Protein AF-A0A514ZAM8-F1 (afdb_monomer_lite)

Radius of gyration: 20.35 Å; chains: 1; bounding box: 58×46×63 Å

InterPro domains:
  IPR008407 Branched-chain amino acid transport, AzlD [PF05437] (238-335)
  IPR011606 Branched-chain amino acid transport, permease [PTHR34979] (3-229)
  IPR061300 AzlC-like, N-terminal domain [PF03591] (16-157)

Structure (mmCIF, N/CA/C/O backbone):
data_AF-A0A514ZAM8-F1
#
_entry.id   AF-A0A514ZAM8-F1
#
loop_
_atom_site.group_PDB
_atom_site.id
_atom_site.type_symbol
_atom_site.label_atom_id
_atom_site.label_alt_id
_atom_site.label_comp_id
_atom_site.label_asym_id
_atom_site.label_entity_id
_atom_site.label_seq_id
_atom_site.pdbx_PDB_ins_code
_atom_site.Cartn_x
_atom_site.Cartn_y
_atom_site.Cartn_z
_atom_site.occupancy
_atom_site.B_iso_or_equiv
_atom_site.auth_seq_id
_atom_site.auth_comp_id
_atom_site.auth_asym_id
_atom_site.auth_atom_id
_atom_site.pdbx_PDB_model_num
ATOM 1 N N . MET A 1 1 ? -24.347 8.524 4.304 1.00 72.50 1 MET A N 1
ATOM 2 C CA . MET A 1 1 ? -24.255 7.454 5.324 1.00 72.50 1 MET A CA 1
ATOM 3 C C . MET A 1 1 ? -25.288 7.721 6.402 1.00 72.50 1 MET A C 1
ATOM 5 O O . MET A 1 1 ? -25.482 8.877 6.747 1.00 72.50 1 MET A O 1
ATOM 9 N N . ASN A 1 2 ? -25.947 6.677 6.910 1.00 81.56 2 ASN A N 1
ATOM 10 C CA . ASN A 1 2 ? -26.922 6.793 8.007 1.00 81.56 2 ASN A CA 1
ATOM 11 C C . ASN A 1 2 ? -26.230 6.596 9.369 1.00 81.56 2 ASN A C 1
ATOM 13 O O . ASN A 1 2 ? -25.066 6.197 9.412 1.00 81.56 2 ASN A O 1
ATOM 17 N N . SER A 1 3 ? -26.938 6.817 10.479 1.00 82.25 3 SER A N 1
ATOM 18 C CA . SER A 1 3 ? -26.417 6.637 11.848 1.00 82.25 3 SER A CA 1
ATOM 19 C C . SER A 1 3 ? -26.387 5.177 12.333 1.00 82.25 3 SER A C 1
ATOM 21 O O . SER A 1 3 ? -25.854 4.887 13.402 1.00 82.25 3 SER A O 1
ATOM 23 N N . GLU A 1 4 ? -26.922 4.230 11.558 1.00 87.69 4 GLU A N 1
ATOM 24 C CA . GLU A 1 4 ? -26.959 2.817 11.945 1.00 87.69 4 GLU A CA 1
ATOM 25 C C . GLU A 1 4 ? -25.565 2.177 11.999 1.00 87.69 4 GLU A C 1
ATOM 27 O O . GLU A 1 4 ? -24.758 2.310 11.076 1.00 87.69 4 GLU A O 1
ATOM 32 N N . LEU A 1 5 ? -25.317 1.419 13.068 1.00 90.50 5 LEU A N 1
ATOM 33 C CA . LEU A 1 5 ? -24.050 0.753 13.378 1.00 90.50 5 LEU A CA 1
ATOM 34 C C . LEU A 1 5 ? -24.199 -0.782 13.386 1.00 90.50 5 LEU A C 1
ATOM 36 O O . LEU A 1 5 ? -23.614 -1.481 14.217 1.00 90.50 5 LEU A O 1
ATOM 40 N N . THR A 1 6 ? -25.005 -1.316 12.467 1.00 93.31 6 THR A N 1
ATOM 41 C CA . THR A 1 6 ? -25.231 -2.760 12.298 1.00 93.31 6 THR A CA 1
ATOM 42 C C . THR A 1 6 ? -24.233 -3.373 11.310 1.00 93.31 6 THR A C 1
ATOM 44 O O . THR A 1 6 ? -23.670 -2.680 10.462 1.00 93.31 6 THR A O 1
ATOM 47 N N . PHE A 1 7 ? -24.039 -4.695 11.377 1.00 93.44 7 PHE A N 1
ATOM 48 C CA . PHE A 1 7 ? -23.176 -5.430 10.440 1.00 93.44 7 PHE A CA 1
ATOM 49 C C . PHE A 1 7 ? -23.631 -5.253 8.979 1.00 93.44 7 PHE A C 1
ATOM 51 O O . PHE A 1 7 ? -22.830 -4.940 8.102 1.00 93.44 7 PHE A O 1
ATOM 58 N N . LYS A 1 8 ? -24.943 -5.367 8.724 1.00 93.25 8 LYS A N 1
ATOM 59 C CA . LYS A 1 8 ? -25.535 -5.184 7.388 1.00 93.25 8 LYS A CA 1
ATOM 60 C C . LYS A 1 8 ? -25.295 -3.775 6.845 1.00 93.25 8 LYS A C 1
ATOM 62 O O . LYS A 1 8 ? -24.975 -3.621 5.667 1.00 93.25 8 LYS A O 1
ATOM 67 N N . GLN A 1 9 ? -25.413 -2.757 7.699 1.00 92.12 9 GLN A N 1
ATOM 68 C CA . GLN A 1 9 ? -25.107 -1.390 7.295 1.00 92.12 9 GLN A CA 1
ATOM 69 C C . GLN A 1 9 ? -23.611 -1.207 7.009 1.00 92.12 9 GLN A C 1
ATOM 71 O O . GLN A 1 9 ? -23.270 -0.497 6.070 1.00 92.12 9 GLN A O 1
ATOM 76 N N . GLY A 1 10 ? -22.728 -1.883 7.752 1.00 90.81 10 GLY A N 1
ATOM 77 C CA . GLY A 1 10 ? -21.285 -1.889 7.490 1.00 90.81 10 GLY A CA 1
ATOM 78 C C . GLY A 1 10 ? -20.944 -2.424 6.104 1.00 90.81 10 GLY A C 1
ATOM 79 O O . GLY A 1 10 ? -20.204 -1.777 5.367 1.00 90.81 10 GLY A O 1
ATOM 80 N N . LEU A 1 11 ? -21.565 -3.534 5.691 1.00 92.62 11 LEU A N 1
ATOM 81 C CA . LEU A 1 11 ? -21.421 -4.049 4.325 1.00 92.62 11 LEU A CA 1
ATOM 82 C C . LEU A 1 11 ? -21.872 -3.018 3.281 1.00 92.62 11 LEU A C 1
ATOM 84 O O . LEU A 1 11 ? -21.146 -2.748 2.329 1.00 92.62 11 LEU A O 1
ATOM 88 N N . ARG A 1 12 ? -23.047 -2.406 3.479 1.00 90.62 12 ARG A N 1
ATOM 89 C CA . ARG A 1 12 ? -23.617 -1.436 2.532 1.00 90.62 12 ARG A CA 1
ATOM 90 C C . ARG A 1 12 ? -22.776 -0.166 2.413 1.00 90.62 12 ARG A C 1
ATOM 92 O O . ARG A 1 12 ? -22.559 0.306 1.302 1.00 90.62 12 ARG A O 1
ATOM 99 N N . ASP A 1 13 ? -22.299 0.365 3.536 1.00 89.12 13 ASP A N 1
ATOM 100 C CA . ASP A 1 13 ? -21.458 1.568 3.575 1.00 89.12 13 ASP A CA 1
ATOM 101 C C . ASP A 1 13 ? -20.077 1.328 2.939 1.00 89.12 13 ASP A C 1
ATOM 103 O O . ASP A 1 13 ? -19.444 2.276 2.486 1.00 89.12 13 ASP A O 1
ATOM 107 N N . THR A 1 14 ? -19.628 0.071 2.865 1.00 90.88 14 THR A N 1
ATOM 108 C CA . THR A 1 14 ? -18.321 -0.307 2.300 1.00 90.88 14 THR A CA 1
ATOM 109 C C . THR A 1 14 ? -18.373 -0.555 0.789 1.00 90.88 14 THR A C 1
ATOM 111 O O . THR A 1 14 ? -17.337 -0.511 0.128 1.00 90.88 14 THR A O 1
ATOM 114 N N . LEU A 1 15 ? -19.561 -0.758 0.202 1.00 88.88 15 LEU A N 1
ATOM 115 C CA . LEU A 1 15 ? -19.721 -1.031 -1.236 1.00 88.88 15 LEU A CA 1
ATOM 116 C C . LEU A 1 15 ? -19.041 -0.004 -2.162 1.00 88.88 15 LEU A C 1
ATOM 118 O O . LEU A 1 15 ? -18.405 -0.430 -3.123 1.00 88.88 15 LEU A O 1
ATOM 122 N N . PRO A 1 16 ? -19.107 1.320 -1.919 1.00 83.56 16 PRO A N 1
ATOM 123 C CA . PRO A 1 16 ? -18.394 2.278 -2.765 1.00 83.56 16 PRO A CA 1
ATOM 124 C C . PRO A 1 16 ? -16.874 2.070 -2.728 1.00 83.56 16 PRO A C 1
ATOM 126 O O . PRO A 1 16 ? -16.207 2.144 -3.757 1.00 83.56 16 PRO A O 1
ATOM 129 N N . THR A 1 17 ? -16.332 1.753 -1.551 1.00 82.06 17 THR A N 1
ATOM 130 C CA . THR A 1 17 ? -14.901 1.512 -1.336 1.00 82.06 17 THR A CA 1
ATOM 131 C C . THR A 1 17 ? -14.433 0.206 -1.984 1.00 82.06 17 THR A C 1
ATOM 133 O O . THR A 1 17 ? -13.316 0.137 -2.492 1.00 82.06 17 THR A O 1
ATOM 136 N N . VAL A 1 18 ? -15.296 -0.818 -2.035 1.00 87.69 18 VAL A N 1
ATOM 137 C CA . VAL A 1 18 ? -15.034 -2.117 -2.687 1.00 87.69 18 VAL A CA 1
ATOM 138 C C . VAL A 1 18 ? -14.585 -1.957 -4.138 1.00 87.69 18 VAL A C 1
ATOM 140 O O . VAL A 1 18 ? -13.657 -2.645 -4.554 1.00 87.69 18 VAL A O 1
ATOM 143 N N . PHE A 1 19 ? -15.159 -1.020 -4.897 1.00 81.25 19 PHE A N 1
ATOM 144 C CA . PHE A 1 19 ? -14.725 -0.766 -6.276 1.00 81.25 19 PHE A CA 1
ATOM 145 C C . PHE A 1 19 ? -13.262 -0.313 -6.363 1.00 81.25 19 PHE A C 1
ATOM 147 O O . PHE A 1 19 ? -12.553 -0.704 -7.292 1.00 81.25 19 PHE A O 1
ATOM 154 N N . GLY A 1 20 ? -12.790 0.448 -5.370 1.00 78.69 20 GLY A N 1
ATOM 155 C CA . GLY A 1 20 ? -11.379 0.804 -5.232 1.00 78.69 20 GLY A CA 1
ATOM 156 C C . GLY A 1 20 ? -10.499 -0.427 -5.009 1.00 78.69 20 GLY A C 1
ATOM 157 O O . GLY A 1 20 ? -9.532 -0.625 -5.745 1.00 78.69 20 GLY A O 1
ATOM 158 N N . TYR A 1 21 ? -10.873 -1.299 -4.063 1.00 86.56 21 TYR A N 1
ATOM 159 C CA . TYR A 1 21 ? -10.143 -2.547 -3.796 1.00 86.56 21 TYR A CA 1
ATOM 160 C C . TYR A 1 21 ? -10.104 -3.483 -5.004 1.00 86.56 21 TYR A C 1
ATOM 162 O O . TYR A 1 21 ? -9.061 -4.074 -5.264 1.00 86.56 21 TYR A O 1
ATOM 170 N N . ILE A 1 22 ? -11.204 -3.610 -5.755 1.00 87.31 22 ILE A N 1
ATOM 171 C CA . ILE A 1 22 ? -11.245 -4.438 -6.968 1.00 87.31 22 ILE A CA 1
ATOM 172 C C . ILE A 1 22 ? -10.242 -3.913 -7.990 1.00 87.31 22 ILE A C 1
ATOM 174 O O . ILE A 1 22 ? -9.405 -4.673 -8.466 1.00 87.31 22 ILE A O 1
ATOM 178 N N . GLY A 1 23 ? -10.293 -2.616 -8.304 1.00 80.62 23 GLY A N 1
ATOM 179 C CA . GLY A 1 23 ? -9.406 -2.022 -9.301 1.00 80.62 23 GLY A CA 1
ATOM 180 C C . GLY A 1 23 ? -7.931 -2.198 -8.949 1.00 80.62 23 GLY A C 1
ATOM 181 O O . GLY A 1 23 ? -7.146 -2.716 -9.743 1.00 80.62 23 GLY A O 1
ATOM 182 N N . ILE A 1 24 ? -7.560 -1.801 -7.733 1.00 80.38 24 ILE A N 1
ATOM 183 C CA . ILE A 1 24 ? -6.167 -1.844 -7.283 1.00 80.38 24 ILE A CA 1
ATOM 184 C C . ILE A 1 24 ? -5.705 -3.298 -7.093 1.00 80.38 24 ILE A C 1
ATOM 186 O O . ILE A 1 24 ? -4.583 -3.634 -7.465 1.00 80.38 24 ILE A O 1
ATOM 190 N N . GLY A 1 25 ? -6.567 -4.174 -6.570 1.00 89.00 25 GLY A N 1
ATOM 191 C CA . GLY A 1 25 ? -6.269 -5.592 -6.388 1.00 89.00 25 GLY A CA 1
ATOM 192 C C . GLY A 1 25 ? -6.032 -6.311 -7.717 1.00 89.00 25 GLY A C 1
ATOM 193 O O . GLY A 1 25 ? -5.036 -7.017 -7.860 1.00 89.00 25 GLY A O 1
ATOM 194 N N . LEU A 1 26 ? -6.878 -6.073 -8.725 1.00 86.44 26 LEU A N 1
ATOM 195 C CA . LEU A 1 26 ? -6.671 -6.606 -10.076 1.00 86.44 26 LEU A CA 1
ATOM 196 C C . LEU A 1 26 ? -5.332 -6.139 -10.657 1.00 86.44 26 LEU A C 1
ATOM 198 O O . LEU A 1 26 ? -4.571 -6.955 -11.176 1.00 86.44 26 LEU A O 1
ATOM 202 N N . ALA A 1 27 ? -5.024 -4.844 -10.529 1.00 80.44 27 ALA A N 1
ATOM 203 C CA . ALA A 1 27 ? -3.756 -4.286 -10.987 1.00 80.44 27 ALA A CA 1
ATOM 204 C C . ALA A 1 27 ? -2.564 -4.966 -10.300 1.00 80.44 27 ALA A C 1
ATOM 206 O O . ALA A 1 27 ? -1.665 -5.452 -10.983 1.00 80.44 27 ALA A O 1
ATOM 207 N N . PHE A 1 28 ? -2.588 -5.076 -8.967 1.00 85.94 28 PHE A N 1
ATOM 208 C CA . PHE A 1 28 ? -1.557 -5.770 -8.194 1.00 85.94 28 PHE A CA 1
ATOM 209 C C . PHE A 1 28 ? -1.336 -7.201 -8.685 1.00 85.94 28 PHE A C 1
ATOM 211 O O . PHE A 1 28 ? -0.198 -7.608 -8.911 1.00 85.94 28 PHE A O 1
ATOM 218 N N . GLY A 1 29 ? -2.424 -7.949 -8.887 1.00 89.19 29 GLY A N 1
ATOM 219 C CA . GLY A 1 29 ? -2.357 -9.320 -9.371 1.00 89.19 29 GLY A CA 1
ATOM 220 C C . GLY A 1 29 ? -1.678 -9.432 -10.734 1.00 89.19 29 GLY A C 1
ATOM 221 O O . GLY A 1 29 ? -0.748 -10.223 -10.894 1.00 89.19 29 GLY A O 1
ATOM 222 N N . MET A 1 30 ? -2.093 -8.599 -11.694 1.00 83.31 30 MET A N 1
ATOM 223 C CA . MET A 1 30 ? -1.501 -8.572 -13.037 1.00 83.31 30 MET A CA 1
ATOM 224 C C . MET A 1 30 ? -0.012 -8.215 -12.992 1.00 83.31 30 MET A C 1
ATOM 226 O O . MET A 1 30 ? 0.794 -8.837 -13.679 1.00 83.31 30 MET A O 1
ATOM 230 N N . ILE A 1 31 ? 0.363 -7.246 -12.154 1.00 78.81 31 ILE A N 1
ATOM 231 C CA . ILE A 1 31 ? 1.749 -6.783 -12.011 1.00 78.81 31 ILE A CA 1
ATOM 232 C C . ILE A 1 31 ? 2.623 -7.850 -11.353 1.00 78.81 31 ILE A C 1
ATOM 234 O O . ILE A 1 31 ? 3.743 -8.080 -11.799 1.00 78.81 31 ILE A O 1
ATOM 238 N N . GLY A 1 32 ? 2.113 -8.554 -10.340 1.00 84.81 32 GLY A N 1
ATOM 239 C CA . GLY A 1 32 ? 2.838 -9.669 -9.738 1.00 84.81 32 GLY A CA 1
ATOM 240 C C . GLY A 1 32 ? 3.091 -10.805 -10.710 1.00 84.81 32 GLY A C 1
ATOM 241 O O . GLY A 1 32 ? 4.205 -11.325 -10.761 1.00 84.81 32 GLY A O 1
ATOM 242 N N . HIS A 1 33 ? 2.105 -11.126 -11.543 1.00 84.12 33 HIS A N 1
ATOM 243 C CA . HIS A 1 33 ? 2.305 -12.106 -12.600 1.00 84.12 33 HIS A CA 1
ATOM 244 C C . HIS A 1 33 ? 3.310 -11.626 -13.660 1.00 84.12 33 HIS A C 1
ATOM 246 O O . HIS A 1 33 ? 4.214 -12.371 -14.030 1.00 84.12 33 HIS A O 1
ATOM 252 N N . ALA A 1 34 ? 3.221 -10.362 -14.088 1.00 77.31 34 ALA A N 1
ATOM 253 C CA . ALA A 1 34 ? 4.172 -9.751 -15.021 1.00 77.31 34 ALA A CA 1
ATOM 254 C C . ALA A 1 34 ? 5.618 -9.741 -14.487 1.00 77.31 34 ALA A C 1
ATOM 256 O O . ALA A 1 34 ? 6.566 -9.826 -15.266 1.00 77.31 34 ALA A O 1
ATOM 257 N N . ALA A 1 35 ? 5.790 -9.682 -13.165 1.00 77.69 35 ALA A N 1
ATOM 258 C CA . ALA A 1 35 ? 7.075 -9.815 -12.483 1.00 77.69 35 ALA A CA 1
ATOM 259 C C . ALA A 1 35 ? 7.531 -11.282 -12.297 1.00 77.69 35 ALA A C 1
ATOM 261 O O . ALA A 1 35 ? 8.509 -11.537 -11.598 1.00 77.69 35 ALA A O 1
ATOM 262 N N . ASN A 1 36 ? 6.871 -12.243 -12.954 1.00 84.06 36 ASN A N 1
ATOM 263 C CA . ASN A 1 36 ? 7.131 -13.688 -12.905 1.00 84.06 36 ASN A CA 1
ATOM 264 C C . ASN A 1 36 ? 6.838 -14.359 -11.552 1.00 84.06 36 ASN A C 1
ATOM 266 O O . ASN A 1 36 ? 7.329 -15.459 -11.288 1.00 84.06 36 ASN A O 1
ATOM 270 N N . PHE A 1 37 ? 6.020 -13.746 -10.690 1.00 87.69 37 PHE A N 1
ATOM 271 C CA . PHE A 1 37 ? 5.549 -14.424 -9.483 1.00 87.69 37 PHE A CA 1
ATOM 272 C C . PHE A 1 37 ? 4.372 -15.348 -9.800 1.00 87.69 37 PHE A C 1
ATOM 274 O O . PHE A 1 37 ? 3.477 -15.028 -10.586 1.00 87.69 37 PHE A O 1
ATOM 281 N N . SER A 1 38 ? 4.352 -16.513 -9.152 1.00 90.69 38 SER A N 1
ATOM 282 C CA . SER A 1 38 ? 3.233 -17.443 -9.270 1.00 90.69 38 SER A CA 1
ATOM 283 C C . SER A 1 38 ? 1.970 -16.866 -8.626 1.00 90.69 38 SER A C 1
ATOM 285 O O . SER A 1 38 ? 2.032 -16.087 -7.671 1.00 90.69 38 SER A O 1
ATOM 287 N N . VAL A 1 39 ? 0.803 -17.310 -9.101 1.00 92.31 39 VAL A N 1
ATOM 288 C CA . VAL A 1 39 ? -0.502 -16.936 -8.522 1.00 92.31 39 VAL A CA 1
ATOM 289 C C . VAL A 1 39 ? -0.549 -17.246 -7.021 1.00 92.31 39 VAL A C 1
ATOM 291 O O . VAL A 1 39 ? -1.116 -16.478 -6.248 1.00 92.31 39 VAL A O 1
ATOM 294 N N . LEU A 1 40 ? 0.111 -18.328 -6.593 1.00 92.50 40 LEU A N 1
ATOM 295 C CA . LEU A 1 40 ? 0.229 -18.688 -5.182 1.00 92.50 40 LEU A CA 1
ATOM 296 C C . LEU A 1 40 ? 0.994 -17.628 -4.379 1.00 92.50 40 LEU A C 1
ATOM 298 O O . LEU A 1 40 ? 0.546 -17.254 -3.301 1.00 92.50 40 LEU A O 1
ATOM 302 N N . ILE A 1 41 ? 2.117 -17.115 -4.892 1.00 91.38 41 ILE A N 1
ATOM 303 C CA . ILE A 1 41 ? 2.888 -16.067 -4.207 1.00 91.38 41 ILE A CA 1
ATOM 304 C C . ILE A 1 41 ? 2.070 -14.776 -4.102 1.00 91.38 41 ILE A C 1
ATOM 306 O O . ILE A 1 41 ? 2.019 -14.173 -3.030 1.00 91.38 41 ILE A O 1
ATOM 310 N N . VAL A 1 42 ? 1.383 -14.378 -5.178 1.00 92.50 42 VAL A N 1
ATOM 311 C CA . VAL A 1 42 ? 0.493 -13.203 -5.169 1.00 92.50 42 VAL A CA 1
ATOM 312 C C . VAL A 1 42 ? -0.617 -13.369 -4.127 1.00 92.50 42 VAL A C 1
ATOM 314 O O . VAL A 1 42 ? -0.875 -12.453 -3.348 1.00 92.50 42 VAL A O 1
ATOM 317 N N . PHE A 1 43 ? -1.234 -14.550 -4.066 1.00 94.25 43 PHE A N 1
ATOM 318 C CA . PHE A 1 43 ? -2.252 -14.863 -3.068 1.00 94.25 43 PHE A CA 1
ATOM 319 C C . PHE A 1 43 ? -1.702 -14.798 -1.637 1.00 94.25 43 PHE A C 1
ATOM 321 O O . PHE A 1 43 ? -2.312 -14.165 -0.779 1.00 94.25 43 PHE A O 1
ATOM 328 N N . LEU A 1 44 ? -0.530 -15.386 -1.377 1.00 93.19 44 LEU A N 1
ATOM 329 C CA . LEU A 1 44 ? 0.107 -15.353 -0.056 1.00 93.19 44 LEU A CA 1
ATOM 330 C C . LEU A 1 44 ? 0.459 -13.925 0.378 1.00 93.19 44 LEU A C 1
ATOM 332 O O . LEU A 1 44 ? 0.246 -13.575 1.538 1.00 93.19 44 LEU A O 1
ATOM 336 N N . LEU A 1 45 ? 0.940 -13.084 -0.544 1.00 91.88 45 LEU A N 1
ATOM 337 C CA . LEU A 1 45 ? 1.168 -11.660 -0.287 1.00 91.88 45 LEU A CA 1
ATOM 338 C C . LEU A 1 45 ? -0.128 -10.962 0.155 1.00 91.88 45 LEU A C 1
ATOM 340 O O . LEU A 1 45 ? -0.124 -10.229 1.144 1.00 91.88 45 LEU A O 1
ATOM 344 N N . SER A 1 46 ? -1.240 -11.213 -0.537 1.00 93.06 46 SER A N 1
ATOM 345 C CA . SER A 1 46 ? -2.544 -10.620 -0.205 1.00 93.06 46 SER A CA 1
ATOM 346 C C . SER A 1 46 ? -3.125 -11.131 1.104 1.00 93.06 46 SER A C 1
ATOM 348 O O . SER A 1 46 ? -3.712 -10.346 1.851 1.00 93.06 46 SER A O 1
ATOM 350 N N . LEU A 1 47 ? -2.920 -12.411 1.407 1.00 92.94 47 LEU A N 1
ATOM 351 C CA . LEU A 1 47 ? -3.451 -13.048 2.602 1.00 92.94 47 LEU A CA 1
ATOM 352 C C . LEU A 1 47 ? -2.692 -12.608 3.861 1.00 92.94 47 LEU A C 1
ATOM 354 O O . LEU A 1 47 ? -3.316 -12.287 4.873 1.00 92.94 47 LEU A O 1
ATOM 358 N N . ILE A 1 48 ? -1.356 -12.599 3.790 1.00 91.12 48 ILE A N 1
ATOM 359 C CA . ILE A 1 48 ? -0.465 -12.430 4.946 1.00 91.12 48 ILE A CA 1
ATOM 360 C C . ILE A 1 48 ? -0.106 -10.960 5.170 1.00 91.12 48 ILE A C 1
ATOM 362 O O . ILE A 1 48 ? -0.160 -10.478 6.299 1.00 91.12 48 ILE A O 1
ATOM 366 N N . VAL A 1 49 ? 0.282 -10.243 4.113 1.00 91.50 49 VAL A N 1
ATOM 367 C CA . VAL A 1 49 ? 0.750 -8.854 4.239 1.00 91.50 49 VAL A CA 1
ATOM 368 C C . VAL A 1 49 ? -0.433 -7.895 4.246 1.00 91.50 49 VAL A C 1
ATOM 370 O O . VAL A 1 49 ? -0.454 -6.963 5.045 1.00 91.50 49 VAL A O 1
ATOM 373 N N . TYR A 1 50 ? -1.425 -8.136 3.381 1.00 91.12 50 TYR A N 1
ATOM 374 C CA . TYR A 1 50 ? -2.679 -7.378 3.303 1.00 91.12 50 TYR A CA 1
ATOM 375 C C . TYR A 1 50 ? -2.485 -5.855 3.446 1.00 91.12 50 TYR A C 1
ATOM 377 O O . TYR A 1 50 ? -3.034 -5.203 4.338 1.00 91.12 50 TYR A O 1
ATOM 385 N N . ALA A 1 51 ? -1.640 -5.275 2.598 1.00 86.56 51 ALA A N 1
ATOM 386 C CA . ALA A 1 51 ? -1.325 -3.851 2.608 1.00 86.56 51 ALA A CA 1
ATOM 387 C C . ALA A 1 51 ? -0.890 -3.433 1.205 1.00 86.56 51 ALA A C 1
ATOM 389 O O . ALA A 1 51 ? 0.248 -3.692 0.827 1.00 86.56 51 ALA A O 1
ATOM 390 N N . GLY A 1 52 ? -1.788 -2.790 0.447 1.00 83.81 52 GLY A N 1
ATOM 391 C CA . GLY A 1 52 ? -1.588 -2.516 -0.979 1.00 83.81 52 GLY A CA 1
ATOM 392 C C . GLY A 1 52 ? -0.210 -1.937 -1.290 1.00 83.81 52 GLY A C 1
ATOM 393 O O . GLY A 1 52 ? 0.607 -2.611 -1.911 1.00 83.81 52 GLY A O 1
ATOM 394 N N . SER A 1 53 ? 0.097 -0.745 -0.775 1.00 76.62 53 SER A N 1
ATOM 395 C CA . SER A 1 53 ? 1.394 -0.082 -0.978 1.00 76.62 53 SER A CA 1
ATOM 396 C C . SER A 1 53 ? 2.602 -0.968 -0.648 1.00 76.62 53 SER A C 1
ATOM 398 O O . SER A 1 53 ? 3.546 -1.035 -1.432 1.00 76.62 53 SER A O 1
ATOM 400 N N . ALA A 1 54 ? 2.568 -1.678 0.481 1.00 83.88 54 ALA A N 1
ATOM 401 C CA . ALA A 1 54 ? 3.640 -2.579 0.890 1.00 83.88 54 ALA A CA 1
ATOM 402 C C . ALA A 1 54 ? 3.782 -3.782 -0.050 1.00 83.88 54 ALA A C 1
ATOM 404 O O . ALA A 1 54 ? 4.900 -4.151 -0.390 1.00 83.88 54 ALA A O 1
ATOM 405 N N . GLN A 1 55 ? 2.678 -4.369 -0.513 1.00 89.06 55 GLN A N 1
ATOM 406 C CA . GLN A 1 55 ? 2.720 -5.503 -1.431 1.00 89.06 55 GLN A CA 1
ATOM 407 C C . GLN A 1 55 ? 3.364 -5.123 -2.775 1.00 89.06 55 GLN A C 1
ATOM 409 O O . GLN A 1 55 ? 4.170 -5.883 -3.307 1.00 89.06 55 GLN A O 1
ATOM 414 N N . PHE A 1 56 ? 3.065 -3.936 -3.307 1.00 80.88 56 PHE A N 1
ATOM 415 C CA . PHE A 1 56 ? 3.704 -3.430 -4.526 1.00 80.88 56 PHE A CA 1
ATOM 416 C C . PHE A 1 56 ? 5.209 -3.182 -4.350 1.00 80.88 56 PHE A C 1
ATOM 418 O O . PHE A 1 56 ? 6.006 -3.551 -5.215 1.00 80.88 56 PHE A O 1
ATOM 425 N N . ILE A 1 57 ? 5.609 -2.614 -3.208 1.00 76.56 57 ILE A N 1
ATOM 426 C CA . ILE A 1 57 ? 7.026 -2.447 -2.848 1.00 76.56 57 ILE A CA 1
ATOM 427 C C . ILE A 1 57 ? 7.720 -3.804 -2.767 1.00 76.56 57 ILE A C 1
ATOM 429 O O . ILE A 1 57 ? 8.806 -3.970 -3.313 1.00 76.56 57 ILE A O 1
ATOM 433 N N . MET A 1 58 ? 7.078 -4.788 -2.136 1.00 84.75 58 MET A N 1
ATOM 434 C CA . MET A 1 58 ? 7.625 -6.136 -2.027 1.00 84.75 58 MET A CA 1
ATOM 435 C C . MET A 1 58 ? 7.851 -6.774 -3.389 1.00 84.75 58 MET A C 1
ATOM 437 O O . MET A 1 58 ? 8.940 -7.278 -3.614 1.00 84.75 58 MET A O 1
ATOM 441 N N . ILE A 1 59 ? 6.875 -6.740 -4.299 1.00 83.12 59 ILE A N 1
ATOM 442 C CA . ILE A 1 59 ? 7.040 -7.324 -5.641 1.00 83.12 59 ILE A CA 1
ATOM 443 C C . ILE A 1 59 ? 8.208 -6.677 -6.381 1.00 83.12 59 ILE A C 1
ATOM 445 O O . ILE A 1 59 ? 9.002 -7.387 -6.988 1.00 83.12 59 ILE A O 1
ATOM 449 N N . THR A 1 60 ? 8.336 -5.355 -6.286 1.00 75.44 60 THR A N 1
ATOM 450 C CA . THR A 1 60 ? 9.417 -4.604 -6.940 1.00 75.44 60 THR A CA 1
ATOM 451 C C . THR A 1 60 ? 10.775 -5.017 -6.388 1.00 75.44 60 THR A C 1
ATOM 453 O O . THR A 1 60 ? 11.633 -5.491 -7.123 1.00 75.44 60 THR A O 1
ATOM 456 N N . LEU A 1 61 ? 10.943 -4.945 -5.067 1.00 75.88 61 LEU A N 1
ATOM 457 C CA . LEU A 1 61 ? 12.217 -5.268 -4.432 1.00 75.88 61 LEU A CA 1
ATOM 458 C C . LEU A 1 61 ? 12.566 -6.761 -4.527 1.00 75.88 61 LEU A C 1
ATOM 460 O O . LEU A 1 61 ? 13.743 -7.109 -4.603 1.00 75.88 61 LEU A O 1
ATOM 464 N N . LEU A 1 62 ? 11.567 -7.650 -4.535 1.00 80.75 62 LEU A N 1
ATOM 465 C CA . LEU A 1 62 ? 11.765 -9.081 -4.774 1.00 80.75 62 LEU A CA 1
ATOM 466 C C . LEU A 1 62 ? 12.185 -9.351 -6.226 1.00 80.75 62 LEU A C 1
ATOM 468 O O . LEU A 1 62 ? 13.064 -10.184 -6.442 1.00 80.75 62 LEU A O 1
ATOM 472 N N . ALA A 1 63 ? 11.598 -8.653 -7.206 1.00 78.38 63 ALA A N 1
ATOM 473 C CA . ALA A 1 63 ? 11.995 -8.751 -8.612 1.00 78.38 63 ALA A CA 1
ATOM 474 C C . ALA A 1 63 ? 13.437 -8.260 -8.826 1.00 78.38 63 ALA A C 1
ATOM 476 O O . ALA A 1 63 ? 14.208 -8.913 -9.531 1.00 78.38 63 ALA A O 1
ATOM 477 N N . ASP A 1 64 ? 13.829 -7.199 -8.117 1.00 70.38 64 ASP A N 1
ATOM 478 C CA . ASP A 1 64 ? 15.192 -6.652 -8.109 1.00 70.38 64 ASP A CA 1
ATOM 479 C C . ASP A 1 64 ? 16.181 -7.475 -7.263 1.00 70.38 64 ASP A C 1
ATOM 481 O O . ASP A 1 64 ? 17.352 -7.116 -7.140 1.00 70.38 64 ASP A O 1
ATOM 485 N N . LYS A 1 65 ? 15.733 -8.587 -6.659 1.00 75.50 65 LYS A N 1
ATOM 486 C CA . LYS A 1 65 ? 16.535 -9.454 -5.774 1.00 75.50 65 LYS A CA 1
ATOM 487 C C . LYS A 1 65 ? 17.197 -8.687 -4.622 1.00 75.50 65 LYS A C 1
ATOM 489 O O . LYS A 1 65 ? 18.311 -9.002 -4.199 1.00 75.50 65 LYS A O 1
ATOM 494 N N . SER A 1 66 ? 16.503 -7.678 -4.104 1.00 69.56 66 SER A N 1
ATOM 495 C CA . SER A 1 66 ? 16.972 -6.882 -2.974 1.00 69.56 66 SER A CA 1
ATOM 496 C C . SER A 1 66 ? 17.106 -7.735 -1.703 1.00 69.56 66 SER A C 1
ATOM 498 O O . SER A 1 66 ? 16.342 -8.686 -1.515 1.00 69.56 66 SER A O 1
ATOM 500 N N . PRO A 1 67 ? 18.028 -7.398 -0.779 1.00 73.69 67 PRO A N 1
ATOM 501 C CA . PRO A 1 67 ? 18.180 -8.125 0.482 1.00 73.69 67 PRO A CA 1
ATOM 502 C C . PRO A 1 67 ? 16.883 -8.148 1.305 1.00 73.69 67 PRO A C 1
ATOM 504 O O . PRO A 1 67 ? 16.251 -7.103 1.464 1.00 73.69 67 PRO A O 1
ATOM 507 N N . ILE A 1 68 ? 16.530 -9.294 1.911 1.00 76.38 68 ILE A N 1
ATOM 508 C CA . ILE A 1 68 ? 15.289 -9.475 2.705 1.00 76.38 68 ILE A CA 1
ATOM 509 C C . ILE A 1 68 ? 15.088 -8.345 3.715 1.00 76.38 68 ILE A C 1
ATOM 511 O O . ILE A 1 68 ? 13.995 -7.794 3.829 1.00 76.38 68 ILE A O 1
ATOM 515 N N . LEU A 1 69 ? 16.146 -7.977 4.443 1.00 69.81 69 LEU A N 1
ATOM 516 C CA . LEU A 1 69 ? 16.045 -6.950 5.473 1.00 69.81 69 LEU A CA 1
ATOM 517 C C . LEU A 1 69 ? 15.715 -5.569 4.893 1.00 69.81 69 LEU A C 1
ATOM 519 O O . LEU A 1 69 ? 14.959 -4.830 5.516 1.00 69.81 69 LEU A O 1
ATOM 523 N N . SER A 1 70 ? 16.191 -5.251 3.683 1.00 67.69 70 SER A N 1
ATOM 524 C CA . SER A 1 70 ? 15.753 -4.055 2.953 1.00 67.69 70 SER A CA 1
ATOM 525 C C . SER A 1 70 ? 14.251 -4.057 2.763 1.00 67.69 70 SER A C 1
ATOM 527 O O . SER A 1 70 ? 13.591 -3.063 3.031 1.00 67.69 70 SER A O 1
ATOM 529 N N . ILE A 1 71 ? 13.720 -5.190 2.301 1.00 76.62 71 ILE A N 1
ATOM 530 C CA . ILE A 1 71 ? 12.309 -5.337 1.959 1.00 76.62 71 ILE A CA 1
ATOM 531 C C . ILE A 1 71 ? 11.469 -5.177 3.224 1.00 76.62 71 ILE A C 1
ATOM 533 O O . ILE A 1 71 ? 10.538 -4.375 3.244 1.00 76.62 71 ILE A O 1
ATOM 537 N N . ILE A 1 72 ? 11.851 -5.865 4.305 1.00 77.75 72 ILE A N 1
ATOM 538 C CA . ILE A 1 72 ? 11.180 -5.770 5.606 1.00 77.75 72 ILE A CA 1
ATOM 539 C C . ILE A 1 72 ? 11.216 -4.333 6.138 1.00 77.75 72 ILE A C 1
ATOM 541 O O . ILE A 1 72 ? 10.184 -3.833 6.586 1.00 77.75 72 ILE A O 1
ATOM 545 N N . LEU A 1 73 ? 12.364 -3.649 6.074 1.00 69.12 73 LEU A N 1
ATOM 546 C CA . LEU A 1 73 ? 12.493 -2.265 6.535 1.00 69.12 73 LEU A CA 1
ATOM 547 C C . LEU A 1 73 ? 11.665 -1.300 5.685 1.00 69.12 73 LEU A C 1
ATOM 549 O O . LEU A 1 73 ? 10.938 -0.485 6.245 1.00 69.12 73 LEU A O 1
ATOM 553 N N . SER A 1 74 ? 11.708 -1.410 4.357 1.00 70.25 74 SER A N 1
ATOM 554 C CA . SER A 1 74 ? 10.885 -0.594 3.459 1.00 70.25 74 SER A CA 1
ATOM 555 C C . SER A 1 74 ? 9.396 -0.793 3.740 1.00 70.25 74 SER A C 1
ATOM 557 O O . SER A 1 74 ? 8.664 0.185 3.880 1.00 70.25 74 SER A O 1
ATOM 559 N N . VAL A 1 75 ? 8.951 -2.043 3.903 1.00 81.25 75 VAL A N 1
ATOM 560 C CA . VAL A 1 75 ? 7.561 -2.368 4.254 1.00 81.25 75 VAL A CA 1
ATOM 561 C C . VAL A 1 75 ? 7.182 -1.793 5.616 1.00 81.25 75 VAL A C 1
ATOM 563 O O . VAL A 1 75 ? 6.135 -1.159 5.739 1.00 81.25 75 VAL A O 1
ATOM 566 N N . PHE A 1 76 ? 8.027 -1.973 6.632 1.00 76.94 76 PHE A N 1
ATOM 567 C CA . PHE A 1 76 ? 7.790 -1.430 7.967 1.00 76.94 76 PHE A CA 1
ATOM 568 C C . PHE A 1 76 ? 7.669 0.095 7.942 1.00 76.94 76 PHE A C 1
ATOM 570 O O . PHE A 1 76 ? 6.716 0.642 8.494 1.00 76.94 76 PHE A O 1
ATOM 577 N N . LEU A 1 77 ? 8.597 0.781 7.273 1.00 67.62 77 LEU A N 1
ATOM 578 C CA . LEU A 1 77 ? 8.613 2.238 7.189 1.00 67.62 77 LEU A CA 1
ATOM 579 C C . LEU A 1 77 ? 7.353 2.767 6.496 1.00 67.62 77 LEU A C 1
ATOM 581 O O . LEU A 1 77 ? 6.698 3.663 7.025 1.00 67.62 77 LEU A O 1
ATOM 585 N N . VAL A 1 78 ? 6.941 2.163 5.380 1.00 71.69 78 VAL A N 1
ATOM 586 C CA . VAL A 1 78 ? 5.705 2.536 4.665 1.00 71.69 78 VAL A CA 1
ATOM 587 C C . VAL A 1 78 ? 4.473 2.306 5.533 1.00 71.69 78 VAL A C 1
ATOM 589 O O . VAL A 1 78 ? 3.587 3.159 5.599 1.00 71.69 78 VAL A O 1
ATOM 592 N N . ASN A 1 79 ? 4.423 1.169 6.231 1.00 79.75 79 ASN A N 1
ATOM 593 C CA . ASN A 1 79 ? 3.293 0.799 7.077 1.00 79.75 79 ASN A CA 1
ATOM 594 C C . ASN A 1 79 ? 3.323 1.453 8.461 1.00 79.75 79 ASN A C 1
ATOM 596 O O . ASN A 1 79 ? 2.344 1.333 9.192 1.00 79.75 79 ASN A O 1
ATOM 600 N N . SER A 1 80 ? 4.370 2.196 8.825 1.00 70.12 80 SER A N 1
ATOM 601 C CA . SER A 1 80 ? 4.462 2.880 10.122 1.00 70.12 80 SER A CA 1
ATOM 602 C C . SER A 1 80 ? 3.290 3.845 10.367 1.00 70.12 80 SER A C 1
ATOM 604 O O . SER A 1 80 ? 2.829 3.983 11.499 1.00 70.12 80 SER A O 1
ATOM 606 N N . ARG A 1 81 ? 2.693 4.416 9.309 1.00 73.44 81 ARG A N 1
ATOM 607 C CA . ARG A 1 81 ? 1.455 5.218 9.395 1.00 73.44 81 ARG A CA 1
ATOM 608 C C . ARG A 1 81 ? 0.261 4.454 9.972 1.00 73.44 81 ARG A C 1
ATOM 610 O O . ARG A 1 81 ? -0.611 5.044 10.610 1.00 73.44 81 ARG A O 1
ATOM 617 N N . MET A 1 82 ? 0.228 3.134 9.785 1.00 81.56 82 MET A N 1
ATOM 618 C CA . MET A 1 82 ? -0.817 2.269 10.332 1.00 81.56 82 MET A CA 1
ATOM 619 C C . MET A 1 82 ? -0.801 2.286 11.856 1.00 81.56 82 MET A C 1
ATOM 621 O O . MET A 1 82 ? -1.855 2.094 12.451 1.00 81.56 82 MET A O 1
ATOM 625 N N . ILE A 1 83 ? 0.337 2.596 12.488 1.00 80.00 83 ILE A N 1
ATOM 626 C CA . ILE A 1 83 ? 0.438 2.756 13.941 1.00 80.00 83 ILE A CA 1
ATOM 627 C C . ILE A 1 83 ? -0.461 3.910 14.394 1.00 80.00 83 ILE A C 1
ATOM 629 O O . ILE A 1 83 ? -1.288 3.733 15.288 1.00 80.00 83 ILE A O 1
ATOM 633 N N . LEU A 1 84 ? -0.357 5.073 13.736 1.00 74.81 84 LEU A N 1
ATOM 634 C CA . LEU A 1 84 ? -1.176 6.249 14.045 1.00 74.81 84 LEU A CA 1
ATOM 635 C C . LEU A 1 84 ? -2.666 5.977 13.831 1.00 74.81 84 LEU A C 1
ATOM 637 O O . LEU A 1 84 ? -3.478 6.227 14.722 1.00 74.81 84 LEU A O 1
ATOM 641 N N . MET A 1 85 ? -3.027 5.421 12.672 1.00 79.75 85 MET A N 1
ATOM 642 C CA . MET A 1 85 ? -4.423 5.102 12.352 1.00 79.75 85 MET A CA 1
ATOM 643 C C . MET A 1 85 ? -5.003 4.069 13.314 1.00 79.75 85 MET A C 1
ATOM 645 O O . MET A 1 85 ? -6.141 4.210 13.771 1.00 79.75 85 MET A O 1
ATOM 649 N N . SER A 1 86 ? -4.211 3.057 13.666 1.00 86.06 86 SER A N 1
ATOM 650 C CA . SER A 1 86 ? -4.613 2.024 14.611 1.00 86.06 86 SER A CA 1
ATOM 651 C C . SER A 1 86 ? -4.827 2.614 15.993 1.00 86.06 86 SER A C 1
ATOM 653 O O . SER A 1 86 ? -5.867 2.358 16.575 1.00 86.06 86 SER A O 1
ATOM 655 N N . MET A 1 87 ? -3.942 3.474 16.504 1.00 82.31 87 MET A N 1
ATOM 656 C CA . MET A 1 87 ? -4.168 4.137 17.796 1.00 82.31 87 MET A CA 1
ATOM 657 C C . MET A 1 87 ? -5.446 4.979 17.816 1.00 82.31 87 MET A C 1
ATOM 659 O O . MET A 1 87 ? -6.239 4.869 18.755 1.00 82.31 87 MET A O 1
ATOM 663 N N . THR A 1 88 ? -5.666 5.791 16.778 1.00 80.81 88 THR A N 1
ATOM 664 C CA . THR A 1 88 ? -6.872 6.620 16.660 1.00 80.81 88 THR A CA 1
ATOM 665 C C . THR A 1 88 ? -8.122 5.748 16.642 1.00 80.81 88 THR A C 1
ATOM 667 O O . THR A 1 88 ? -9.042 5.969 17.428 1.00 80.81 88 THR A O 1
ATOM 670 N N . THR A 1 89 ? -8.139 4.707 15.811 1.00 85.19 89 THR A N 1
ATOM 671 C CA . THR A 1 89 ? -9.275 3.781 15.687 1.00 85.19 89 THR A CA 1
ATOM 672 C C . THR A 1 89 ? -9.525 3.020 16.975 1.00 85.19 89 THR A C 1
ATOM 674 O O . THR A 1 89 ? -10.654 2.901 17.445 1.00 85.19 89 THR A O 1
ATOM 677 N N . ALA A 1 90 ? -8.460 2.514 17.578 1.00 86.00 90 ALA A N 1
ATOM 678 C CA . ALA A 1 90 ? -8.543 1.669 18.742 1.00 86.00 90 ALA A CA 1
ATOM 679 C C . ALA A 1 90 ? -9.134 2.452 19.939 1.00 86.00 90 ALA A C 1
ATOM 681 O O . ALA A 1 90 ? -9.847 1.880 20.768 1.00 86.00 90 ALA A O 1
ATOM 682 N N . SER A 1 91 ? -8.974 3.782 19.983 1.00 83.75 91 SER A N 1
ATOM 683 C CA . SER A 1 91 ? -9.590 4.625 21.014 1.00 83.75 91 SER A CA 1
ATOM 684 C C . SER A 1 91 ? -11.123 4.489 21.113 1.00 83.75 91 SER A C 1
ATOM 686 O O . SER A 1 91 ? -11.664 4.611 22.216 1.00 83.75 91 SER A O 1
ATOM 688 N N . TYR A 1 92 ? -11.800 4.132 20.013 1.00 84.75 92 TYR A N 1
ATOM 689 C CA . TYR A 1 92 ? -13.245 3.879 19.954 1.00 84.75 92 TYR A CA 1
ATOM 690 C C . TYR A 1 92 ? -13.644 2.486 20.474 1.00 84.75 92 TYR A C 1
ATOM 692 O O . TYR A 1 92 ? -14.780 2.288 20.898 1.00 84.75 92 TYR A O 1
ATOM 700 N N . PHE A 1 93 ? -12.709 1.531 20.503 1.00 88.69 93 PHE A N 1
ATOM 701 C CA . PHE A 1 93 ? -12.945 0.123 20.854 1.00 88.69 93 PHE A CA 1
ATOM 702 C C . PHE A 1 93 ? -12.290 -0.290 22.183 1.00 88.69 93 PHE A C 1
ATOM 704 O O . PHE A 1 93 ? -12.156 -1.473 22.487 1.00 88.69 93 PHE A O 1
ATOM 711 N N . LYS A 1 94 ? -11.925 0.677 23.041 1.00 82.38 94 LYS A N 1
ATOM 712 C CA . LYS A 1 94 ? -11.283 0.434 24.354 1.00 82.38 94 LYS A CA 1
ATOM 713 C C . LYS A 1 94 ? -12.042 -0.534 25.274 1.00 82.38 94 LYS A C 1
ATOM 715 O O . LYS A 1 94 ? -11.432 -1.114 26.169 1.00 82.38 94 LYS A O 1
ATOM 720 N N . LYS A 1 95 ? -13.364 -0.649 25.105 1.00 83.62 95 LYS A N 1
ATOM 721 C CA . LYS A 1 95 ? -14.247 -1.502 25.921 1.00 83.62 95 LYS A CA 1
ATOM 722 C C . LYS A 1 95 ? -14.440 -2.911 25.349 1.00 83.62 95 LYS A C 1
ATOM 724 O O . LYS A 1 95 ? -15.023 -3.750 26.026 1.00 83.62 95 LYS A O 1
ATOM 729 N N . GLU A 1 96 ? -13.989 -3.168 24.123 1.00 88.31 96 GLU A N 1
ATOM 730 C CA . GLU A 1 96 ? -14.106 -4.483 23.494 1.00 88.31 96 GLU A CA 1
ATOM 731 C C . GLU A 1 96 ? -13.040 -5.455 24.019 1.00 88.31 96 GLU A C 1
ATOM 733 O O . GLU A 1 96 ? -11.996 -5.062 24.543 1.00 88.31 96 GLU A O 1
ATOM 738 N N . SER A 1 97 ? -13.302 -6.755 23.872 1.00 89.12 97 SER A N 1
ATOM 739 C CA . SER A 1 97 ? -12.350 -7.808 24.245 1.00 89.12 97 SER A CA 1
ATOM 740 C C . SER A 1 97 ? -11.059 -7.727 23.421 1.00 89.12 97 SER A C 1
ATOM 742 O O . SER A 1 97 ? -11.098 -7.375 22.241 1.00 89.12 97 SER A O 1
ATOM 744 N N . LEU A 1 98 ? -9.940 -8.176 23.993 1.00 85.69 98 LEU A N 1
ATOM 745 C CA . LEU A 1 98 ? -8.630 -8.172 23.334 1.00 85.69 98 LEU A CA 1
ATOM 746 C C . LEU A 1 98 ? -8.635 -8.890 21.971 1.00 85.69 98 LEU A C 1
ATOM 748 O O . LEU A 1 98 ? -8.070 -8.370 21.015 1.00 85.69 98 LEU A O 1
ATOM 752 N N . LEU A 1 99 ? -9.344 -10.017 21.843 1.00 86.94 99 LEU A N 1
ATOM 753 C CA . LEU A 1 99 ? -9.443 -10.759 20.579 1.00 86.94 99 LEU A CA 1
ATOM 754 C C . LEU A 1 99 ? -10.120 -9.939 19.467 1.00 86.94 99 LEU A C 1
ATOM 756 O O . LEU A 1 99 ? -9.629 -9.890 18.342 1.00 86.94 99 LEU A O 1
ATOM 760 N N . LYS A 1 100 ? -11.212 -9.238 19.796 1.00 89.62 100 LYS A N 1
ATOM 761 C CA . LYS A 1 100 ? -11.890 -8.318 18.870 1.00 89.62 100 LYS A CA 1
ATOM 762 C C . LYS A 1 100 ? -10.959 -7.193 18.425 1.00 89.62 100 LYS A C 1
ATOM 764 O O . LYS A 1 100 ? -10.908 -6.884 17.242 1.00 89.62 100 LYS A O 1
ATOM 769 N N . ASN A 1 101 ? -10.190 -6.626 19.350 1.00 87.56 101 ASN A N 1
ATOM 770 C CA . ASN A 1 101 ? -9.233 -5.562 19.051 1.00 87.56 101 ASN A CA 1
ATOM 771 C C . ASN A 1 101 ? -8.078 -6.041 18.157 1.00 87.56 101 ASN A C 1
ATOM 773 O O . ASN A 1 101 ? -7.709 -5.331 17.225 1.00 87.56 101 ASN A O 1
ATOM 777 N N . ILE A 1 102 ? -7.563 -7.258 18.370 1.00 88.75 102 ILE A N 1
ATOM 778 C CA . ILE A 1 102 ? -6.574 -7.877 17.471 1.00 88.75 102 ILE A CA 1
ATOM 779 C C . ILE A 1 102 ? -7.152 -8.038 16.063 1.00 88.75 102 ILE A C 1
ATOM 781 O O . ILE A 1 102 ? -6.488 -7.705 15.082 1.00 88.75 102 ILE A O 1
ATOM 785 N N . PHE A 1 103 ? -8.390 -8.519 15.956 1.00 90.38 103 PHE A N 1
ATOM 786 C CA . PHE A 1 103 ? -9.039 -8.732 14.665 1.00 90.38 103 PHE A CA 1
ATOM 787 C C . PHE A 1 103 ? -9.286 -7.409 13.923 1.00 90.38 103 PHE A C 1
ATOM 789 O O . PHE A 1 103 ? -8.975 -7.295 12.738 1.00 90.38 103 PHE A O 1
ATOM 796 N N . LEU A 1 104 ? -9.755 -6.379 14.639 1.00 90.62 104 LEU A N 1
ATOM 797 C CA . LEU A 1 104 ? -9.924 -5.035 14.085 1.00 90.62 104 LEU A CA 1
ATOM 798 C C . LEU A 1 104 ? -8.603 -4.433 13.605 1.00 90.62 104 LEU A C 1
ATOM 800 O O . LEU A 1 104 ? -8.576 -3.857 12.522 1.00 90.62 104 LEU A O 1
ATOM 804 N N . GLY A 1 105 ? -7.526 -4.579 14.383 1.00 88.50 105 GLY A N 1
ATOM 805 C CA . GLY A 1 105 ? -6.198 -4.121 13.987 1.00 88.50 105 GLY A CA 1
ATOM 806 C C . GLY A 1 105 ? -5.699 -4.853 12.744 1.00 88.50 105 GLY A C 1
ATOM 807 O O . GLY A 1 105 ? -5.331 -4.216 11.767 1.00 88.50 105 GLY A O 1
ATOM 808 N N . THR A 1 106 ? -5.763 -6.186 12.736 1.00 90.06 106 THR A N 1
ATOM 809 C CA . THR A 1 106 ? -5.263 -7.033 11.634 1.00 90.06 106 THR A CA 1
ATOM 810 C C . THR A 1 106 ? -5.817 -6.604 10.271 1.00 90.06 106 THR A C 1
ATOM 812 O O . THR A 1 106 ? -5.068 -6.499 9.297 1.00 90.06 106 THR A O 1
ATOM 815 N N . LEU A 1 107 ? -7.117 -6.306 10.220 1.00 93.56 107 LEU A N 1
ATOM 816 C CA . LEU A 1 107 ? -7.826 -5.978 8.985 1.00 93.56 107 LEU A CA 1
ATOM 817 C C . LEU A 1 107 ? -7.952 -4.470 8.709 1.00 93.56 107 LEU A C 1
ATOM 819 O O . LEU A 1 107 ? -8.615 -4.085 7.744 1.00 93.56 107 LEU A O 1
ATOM 823 N N . LEU A 1 108 ? -7.346 -3.613 9.536 1.00 91.25 108 LEU A N 1
ATOM 824 C CA . LEU A 1 108 ? -7.393 -2.167 9.341 1.00 91.25 108 LEU A CA 1
ATOM 825 C C . LEU A 1 108 ? -6.619 -1.757 8.081 1.00 91.25 108 LEU A C 1
ATOM 827 O O . LEU A 1 108 ? -5.496 -2.198 7.846 1.00 91.25 108 LEU A O 1
ATOM 831 N N . THR A 1 109 ? -7.210 -0.857 7.303 1.00 90.12 109 THR A N 1
ATOM 832 C CA . THR A 1 109 ? -6.635 -0.276 6.082 1.00 90.12 109 THR A CA 1
ATOM 833 C C . THR A 1 109 ? -6.848 1.234 6.076 1.00 90.12 109 THR A C 1
ATOM 835 O O . THR A 1 109 ? -7.609 1.751 6.898 1.00 90.12 109 THR A O 1
ATOM 838 N N . ASP A 1 110 ? -6.205 1.948 5.151 1.00 83.12 110 ASP A N 1
ATOM 839 C CA . ASP A 1 110 ? -6.402 3.391 4.986 1.00 83.12 110 ASP A CA 1
ATOM 840 C C . ASP A 1 110 ? -7.869 3.721 4.668 1.00 83.12 110 ASP A C 1
ATOM 842 O O . ASP A 1 110 ? -8.446 4.659 5.222 1.00 83.12 110 ASP A O 1
ATOM 846 N N . GLU A 1 111 ? -8.508 2.917 3.817 1.00 82.50 111 GLU A N 1
ATOM 847 C CA . GLU A 1 111 ? -9.879 3.150 3.388 1.00 82.50 111 GLU A CA 1
ATOM 848 C C . GLU A 1 111 ? -10.886 2.757 4.468 1.00 82.50 111 GLU A C 1
ATOM 850 O O . GLU A 1 111 ? -11.862 3.479 4.679 1.00 82.50 111 GLU A O 1
ATOM 855 N N . SER A 1 112 ? -10.652 1.656 5.196 1.00 87.88 112 SER A N 1
ATOM 856 C CA . SER A 1 112 ? -11.519 1.299 6.323 1.00 87.88 112 SER A CA 1
ATOM 857 C C . SER A 1 112 ? -11.371 2.284 7.484 1.00 87.88 112 SER A C 1
ATOM 859 O O . SER A 1 112 ? -12.377 2.671 8.080 1.00 87.88 112 SER A O 1
ATOM 861 N N . PHE A 1 113 ? -10.162 2.797 7.735 1.00 87.50 113 PHE A N 1
ATOM 862 C CA . PHE A 1 113 ? -9.932 3.913 8.652 1.00 87.50 113 PHE A CA 1
ATOM 863 C C . PHE A 1 113 ? -10.713 5.163 8.231 1.00 87.50 113 PHE A C 1
ATOM 865 O O . PHE A 1 113 ? -11.497 5.690 9.023 1.00 87.50 113 PHE A O 1
ATOM 872 N N . ALA A 1 114 ? -10.555 5.612 6.983 1.00 80.31 114 ALA A N 1
ATOM 873 C CA . ALA A 1 114 ? -11.246 6.790 6.463 1.00 80.31 114 ALA A CA 1
ATOM 874 C C . ALA A 1 114 ? -12.775 6.636 6.528 1.00 80.31 114 ALA A C 1
ATOM 876 O O . ALA A 1 114 ? -13.474 7.561 6.947 1.00 80.31 114 ALA A O 1
ATOM 877 N N . LEU A 1 115 ? -13.296 5.452 6.188 1.00 84.50 115 LEU A N 1
ATOM 878 C CA . LEU A 1 115 ? -14.719 5.131 6.291 1.00 84.50 115 LEU A CA 1
ATOM 879 C C . LEU A 1 115 ? -15.206 5.218 7.745 1.00 84.50 115 LEU A C 1
ATOM 881 O O . LEU A 1 115 ? -16.250 5.816 8.008 1.00 84.50 115 LEU A O 1
ATOM 885 N N . GLY A 1 116 ? -14.442 4.681 8.701 1.00 84.75 116 GLY A N 1
ATOM 886 C CA . GLY A 1 116 ? -14.739 4.788 10.131 1.00 84.75 116 GLY A CA 1
ATOM 887 C C . GLY A 1 116 ? -14.725 6.232 10.634 1.00 84.75 116 GLY A C 1
ATOM 888 O O . GLY A 1 116 ? -15.657 6.664 11.315 1.00 84.75 116 GLY A O 1
ATOM 889 N N . MET A 1 117 ? -13.717 7.012 10.241 1.00 84.69 117 MET A N 1
ATOM 890 C CA . MET A 1 117 ? -13.613 8.430 10.599 1.00 84.69 117 MET A CA 1
ATOM 891 C C . MET A 1 117 ? -14.727 9.275 9.976 1.00 84.69 117 MET A C 1
ATOM 893 O O . MET A 1 117 ? -15.161 10.259 10.569 1.00 84.69 117 MET A O 1
ATOM 897 N N . ASN A 1 118 ? -15.236 8.885 8.806 1.00 79.75 118 ASN A N 1
ATOM 898 C CA . ASN A 1 118 ? -16.412 9.507 8.214 1.00 79.75 118 ASN A CA 1
ATOM 899 C C . ASN A 1 118 ? -17.686 9.114 8.975 1.00 79.75 118 ASN A C 1
ATOM 901 O O . ASN A 1 118 ? -18.467 9.987 9.348 1.00 79.75 118 ASN A O 1
ATOM 905 N N . LYS A 1 119 ? -17.865 7.819 9.278 1.00 84.50 119 LYS A N 1
ATOM 906 C CA . LYS A 1 119 ? -19.043 7.284 9.977 1.00 84.50 119 LYS A CA 1
ATOM 907 C C . LYS A 1 119 ? -19.246 7.910 11.346 1.00 84.50 119 LYS A C 1
ATOM 909 O O . LYS A 1 119 ? -20.381 8.240 11.677 1.00 84.50 119 LYS A O 1
ATOM 914 N N . GLN A 1 120 ? -18.174 8.118 12.111 1.00 84.44 120 GLN A N 1
ATOM 915 C CA . GLN A 1 120 ? -18.278 8.690 13.455 1.00 84.44 120 GLN A CA 1
ATOM 916 C C . GLN A 1 120 ? -18.903 10.101 13.472 1.00 84.44 120 GLN A C 1
ATOM 918 O O . GLN A 1 120 ? -19.546 10.472 14.454 1.00 84.44 120 GLN A O 1
ATOM 923 N N . ASN A 1 121 ? -18.814 10.851 12.365 1.00 82.12 121 ASN A N 1
ATOM 924 C CA . ASN A 1 121 ? -19.464 12.159 12.227 1.00 82.12 121 ASN A CA 1
ATOM 925 C C . ASN A 1 121 ? -20.999 12.048 12.141 1.00 82.12 121 ASN A C 1
ATOM 927 O O . ASN A 1 121 ? -21.699 12.983 12.508 1.00 82.12 121 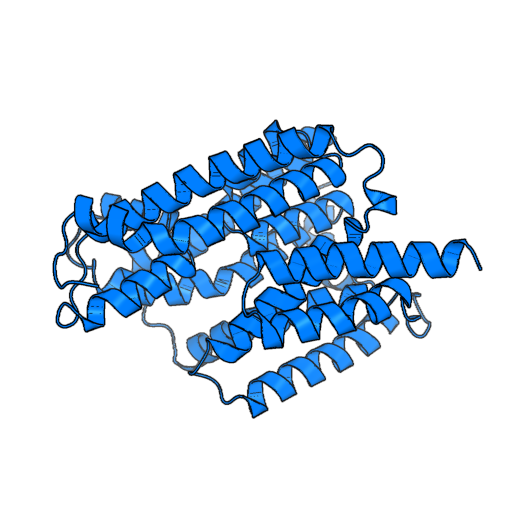ASN A O 1
ATOM 931 N N . TYR A 1 122 ? -21.531 10.900 11.703 1.00 83.38 122 TYR A N 1
ATOM 932 C CA . TYR A 1 122 ? -22.973 10.631 11.586 1.00 83.38 122 TYR A CA 1
ATOM 933 C C . TYR A 1 122 ? -23.553 9.892 12.800 1.00 83.38 122 TYR A C 1
ATOM 935 O O . TYR A 1 122 ? -24.762 9.685 12.881 1.00 83.38 122 TYR A O 1
ATOM 943 N N . THR A 1 123 ? -22.707 9.461 13.737 1.00 84.56 123 THR A N 1
ATOM 944 C CA . THR A 1 123 ? -23.098 8.638 14.897 1.00 84.56 123 THR A CA 1
ATOM 945 C C . THR A 1 123 ? -22.800 9.314 16.237 1.00 84.56 123 THR A C 1
ATOM 947 O O . THR A 1 123 ? -22.904 8.677 17.288 1.00 84.56 123 THR A O 1
ATOM 950 N N . GLY A 1 124 ? -22.411 10.594 16.216 1.00 81.88 124 GLY A N 1
ATOM 951 C CA . GLY A 1 124 ? -22.054 11.351 17.417 1.00 81.88 124 GLY A CA 1
ATOM 952 C C . GLY A 1 124 ? -20.787 10.826 18.099 1.00 81.88 124 GLY A C 1
ATOM 953 O O . GLY A 1 124 ? -20.756 10.703 19.321 1.00 81.88 124 GLY A O 1
ATOM 954 N N . GLY A 1 125 ? -19.767 10.457 17.316 1.00 82.25 125 GLY A N 1
ATOM 955 C CA . GLY A 1 125 ? -18.467 10.006 17.823 1.00 82.25 125 GLY A CA 1
ATOM 956 C C . GLY A 1 125 ? -18.414 8.534 18.245 1.00 82.25 125 GLY A C 1
ATOM 957 O O . GLY A 1 125 ? -17.541 8.151 19.021 1.00 82.25 125 GLY A O 1
ATOM 958 N N . LYS A 1 126 ? -19.346 7.694 17.775 1.00 85.81 126 LYS A N 1
ATOM 959 C CA . LYS A 1 126 ? -19.421 6.271 18.153 1.00 85.81 126 LYS A CA 1
ATOM 960 C C . LYS A 1 126 ? -19.129 5.348 16.974 1.00 85.81 126 LYS A C 1
ATOM 962 O O . LYS A 1 126 ? -19.676 5.521 15.888 1.00 85.81 126 LYS A O 1
ATOM 967 N N . LEU A 1 127 ? -18.343 4.305 17.213 1.00 89.50 127 LEU A N 1
ATOM 968 C CA . LEU A 1 127 ? -18.155 3.192 16.284 1.00 89.50 127 LEU A CA 1
ATOM 969 C C . LEU A 1 127 ? -18.494 1.885 16.998 1.00 89.50 127 LEU A C 1
ATOM 971 O O . LEU A 1 127 ? -18.198 1.727 18.180 1.00 89.50 127 LEU A O 1
ATOM 975 N N . SER A 1 128 ? -19.143 0.960 16.290 1.00 92.50 128 SER A N 1
ATOM 976 C CA . SER A 1 128 ? -19.470 -0.367 16.819 1.00 92.50 128 SER A CA 1
ATOM 977 C C . SER A 1 128 ? -18.588 -1.429 16.176 1.00 92.50 128 SER A C 1
ATOM 979 O O . SER A 1 128 ? -18.242 -1.337 14.993 1.00 92.50 128 SER A O 1
ATOM 981 N N . PHE A 1 129 ? -18.238 -2.455 16.954 1.00 92.69 129 PHE A N 1
ATOM 982 C CA . PHE A 1 129 ? -17.472 -3.584 16.439 1.00 92.69 129 PHE A CA 1
ATOM 983 C C . PHE A 1 129 ? -18.170 -4.263 15.243 1.00 92.69 129 PHE A C 1
ATOM 985 O O . PHE A 1 129 ? -17.505 -4.459 14.229 1.00 92.69 129 PHE A O 1
ATOM 992 N N . PRO A 1 130 ? -19.490 -4.566 15.273 1.00 93.25 130 PRO A N 1
ATOM 993 C CA . PRO A 1 130 ? -20.154 -5.236 14.153 1.00 93.25 130 PRO A CA 1
ATOM 994 C C . PRO A 1 130 ? -20.085 -4.463 12.834 1.00 93.25 130 PRO A C 1
ATOM 996 O O . PRO A 1 130 ? -19.847 -5.069 11.794 1.00 93.25 130 PRO A O 1
ATOM 999 N N . TRP A 1 131 ? -20.273 -3.140 12.861 1.00 95.00 131 TRP A N 1
ATOM 1000 C CA . TRP A 1 131 ? -20.228 -2.317 11.649 1.00 95.00 131 TRP A CA 1
ATOM 1001 C C . TRP A 1 131 ? -18.807 -2.237 11.083 1.00 95.00 131 TRP A C 1
ATOM 1003 O O . TRP A 1 131 ? -18.597 -2.481 9.897 1.00 95.00 131 TRP A O 1
ATOM 1013 N N . PHE A 1 132 ? -17.822 -1.956 11.942 1.00 94.00 132 PHE A N 1
ATOM 1014 C CA . PHE A 1 132 ? -16.437 -1.774 11.507 1.00 94.00 132 PHE A CA 1
ATOM 1015 C C . PHE A 1 132 ? -15.800 -3.089 11.046 1.00 94.00 132 PHE A C 1
ATOM 1017 O O . PHE A 1 132 ? -15.084 -3.131 10.048 1.00 94.00 132 PHE A O 1
ATOM 1024 N N . ASN A 1 133 ? -16.128 -4.190 11.724 1.00 94.62 133 ASN A N 1
ATOM 1025 C CA . ASN A 1 133 ? -15.669 -5.514 11.335 1.00 94.62 133 ASN A CA 1
ATOM 1026 C C . ASN A 1 133 ? -16.282 -5.980 10.006 1.00 94.62 133 ASN A C 1
ATOM 1028 O O . ASN A 1 133 ? -15.597 -6.625 9.218 1.00 94.62 133 ASN A O 1
ATOM 1032 N N . ALA A 1 134 ? -17.547 -5.637 9.731 1.00 94.56 134 ALA A N 1
ATOM 1033 C CA . ALA A 1 134 ? -18.172 -5.927 8.441 1.00 94.56 134 ALA A CA 1
ATOM 1034 C C . ALA A 1 134 ? -17.430 -5.244 7.285 1.00 94.56 134 ALA A C 1
ATOM 1036 O O . ALA A 1 134 ? -17.164 -5.883 6.269 1.00 94.56 134 ALA A O 1
ATOM 1037 N N . ALA A 1 135 ? -17.069 -3.969 7.467 1.00 93.25 135 ALA A N 1
ATOM 1038 C CA . ALA A 1 135 ? -16.295 -3.215 6.488 1.00 93.25 135 ALA A CA 1
ATOM 1039 C C . ALA A 1 135 ? -14.933 -3.871 6.228 1.00 93.25 135 ALA A C 1
ATOM 1041 O O . ALA A 1 135 ? -14.606 -4.208 5.094 1.00 93.25 135 ALA A O 1
ATOM 1042 N N . ASN A 1 136 ? -14.184 -4.138 7.297 1.00 94.56 136 ASN A N 1
ATOM 1043 C CA . ASN A 1 136 ? -12.873 -4.777 7.232 1.00 94.56 136 ASN A CA 1
ATOM 1044 C C . ASN A 1 136 ? -12.904 -6.158 6.555 1.00 94.56 136 ASN A C 1
ATOM 1046 O O . ASN A 1 136 ? -12.063 -6.448 5.705 1.00 94.56 136 ASN A O 1
ATOM 1050 N N . LEU A 1 137 ? -13.873 -7.008 6.909 1.00 95.12 137 LEU A N 1
ATOM 1051 C CA . LEU A 1 137 ? -13.982 -8.355 6.350 1.00 95.12 137 LEU A CA 1
ATOM 1052 C C . LEU A 1 137 ? -14.346 -8.324 4.862 1.00 95.12 137 LEU A C 1
ATOM 1054 O O . LEU A 1 137 ? -13.769 -9.077 4.080 1.00 95.12 137 LEU A O 1
ATOM 1058 N N . LEU A 1 138 ? -15.272 -7.444 4.465 1.00 95.69 138 LEU A N 1
ATOM 1059 C CA . LEU A 1 138 ? -15.640 -7.290 3.060 1.00 95.69 138 LEU A CA 1
ATOM 1060 C C . LEU A 1 138 ? -14.445 -6.807 2.233 1.00 95.69 138 LEU A C 1
ATOM 1062 O O . LEU A 1 138 ? -14.147 -7.412 1.206 1.00 95.69 138 LEU A O 1
ATOM 1066 N N . SER A 1 139 ? -13.730 -5.781 2.706 1.00 94.06 139 SER A N 1
ATOM 1067 C CA . SER A 1 139 ? -12.508 -5.288 2.062 1.00 94.06 139 SER A CA 1
ATOM 1068 C C . SER A 1 139 ? -11.458 -6.388 1.906 1.00 94.06 139 SER A C 1
ATOM 1070 O O . SER A 1 139 ? -10.916 -6.566 0.817 1.00 94.06 139 SER A O 1
ATOM 1072 N N . TYR A 1 140 ? -11.219 -7.177 2.959 1.00 95.62 140 TYR A N 1
ATOM 1073 C CA . TYR A 1 140 ? -10.236 -8.259 2.937 1.00 95.62 140 TYR A CA 1
ATOM 1074 C C . TYR A 1 140 ? -10.581 -9.341 1.912 1.00 95.62 140 TYR A C 1
ATOM 1076 O O . TYR A 1 140 ? -9.732 -9.740 1.113 1.00 95.62 140 TYR A O 1
ATOM 1084 N N . MET A 1 141 ? -11.834 -9.801 1.901 1.00 95.44 141 MET A N 1
ATOM 1085 C CA . MET A 1 141 ? -12.287 -10.837 0.969 1.00 95.44 141 MET A CA 1
ATOM 1086 C C . MET A 1 141 ? -12.214 -10.352 -0.478 1.00 95.44 141 MET A C 1
ATOM 1088 O O . MET A 1 141 ? -11.662 -11.041 -1.336 1.00 95.44 141 MET A O 1
ATOM 1092 N N . VAL A 1 142 ? -12.717 -9.142 -0.739 1.00 95.62 142 VAL A N 1
ATOM 1093 C CA . VAL A 1 142 ? -12.677 -8.523 -2.067 1.00 95.62 142 VAL A CA 1
ATOM 1094 C C . VAL A 1 142 ? -11.241 -8.367 -2.548 1.00 95.62 142 VAL A C 1
ATOM 1096 O O . VAL A 1 142 ? -10.957 -8.715 -3.690 1.00 95.62 142 VAL A O 1
ATOM 1099 N N . TRP A 1 143 ? -10.338 -7.876 -1.696 1.00 95.25 143 TRP A N 1
ATOM 1100 C CA . TRP A 1 143 ? -8.935 -7.688 -2.052 1.00 95.25 143 TRP A CA 1
ATOM 1101 C C . TRP A 1 143 ? -8.288 -9.003 -2.479 1.00 95.25 143 TRP A C 1
ATOM 1103 O O . TRP A 1 143 ? -7.756 -9.094 -3.581 1.00 95.25 143 TRP A O 1
ATOM 1113 N N . ASN A 1 144 ? -8.396 -10.049 -1.657 1.00 95.69 144 ASN A N 1
ATOM 1114 C CA . ASN A 1 144 ? -7.806 -11.349 -1.970 1.00 95.69 144 ASN A CA 1
ATOM 1115 C C . ASN A 1 144 ? -8.330 -11.902 -3.303 1.00 95.69 144 ASN A C 1
ATOM 1117 O O . ASN A 1 144 ? -7.533 -12.257 -4.173 1.00 95.69 144 ASN A O 1
ATOM 1121 N N . VAL A 1 145 ? -9.652 -11.890 -3.507 1.00 96.31 145 VAL A N 1
ATOM 1122 C CA . VAL A 1 145 ? -10.267 -12.349 -4.762 1.00 96.31 145 VAL A CA 1
ATOM 1123 C C . VAL A 1 145 ? -9.785 -11.514 -5.946 1.00 96.31 145 VAL A C 1
ATOM 1125 O O . VAL A 1 145 ? -9.333 -12.077 -6.939 1.00 96.31 145 VAL A O 1
ATOM 1128 N N . ALA A 1 146 ? -9.814 -10.185 -5.837 1.00 94.62 146 ALA A N 1
ATOM 1129 C CA . ALA A 1 146 ? -9.368 -9.289 -6.899 1.00 94.62 146 ALA A CA 1
ATOM 1130 C C . ALA A 1 146 ? -7.897 -9.524 -7.265 1.00 94.62 146 ALA A C 1
ATOM 1132 O O . ALA A 1 146 ? -7.567 -9.583 -8.443 1.00 94.62 146 ALA A O 1
ATOM 1133 N N . THR A 1 147 ? -7.017 -9.732 -6.283 1.00 94.44 147 THR A N 1
ATOM 1134 C CA . THR A 1 147 ? -5.596 -9.998 -6.551 1.00 94.44 147 THR A CA 1
ATOM 1135 C C . THR A 1 147 ? -5.348 -11.336 -7.234 1.00 94.44 147 THR A C 1
ATOM 1137 O O . THR A 1 147 ? -4.507 -11.420 -8.127 1.00 94.44 147 THR A O 1
ATOM 1140 N N . VAL A 1 148 ? -6.114 -12.373 -6.887 1.00 94.81 148 VAL A N 1
ATOM 1141 C CA . VAL A 1 148 ? -6.009 -13.682 -7.543 1.00 94.81 148 VAL A CA 1
ATOM 1142 C C . VAL A 1 148 ? -6.546 -13.608 -8.965 1.00 94.81 148 VAL A C 1
ATOM 1144 O O . VAL A 1 148 ? -5.874 -14.051 -9.892 1.00 94.81 148 VAL A O 1
ATOM 1147 N N . VAL A 1 149 ? -7.718 -12.996 -9.158 1.00 94.69 149 VAL A N 1
ATOM 1148 C CA . VAL A 1 149 ? -8.290 -12.777 -10.493 1.00 94.69 149 VAL A CA 1
ATOM 1149 C C . VAL A 1 149 ? -7.328 -11.956 -11.348 1.00 94.69 149 VAL A C 1
ATOM 1151 O O . VAL A 1 149 ? -7.074 -12.324 -12.488 1.00 94.69 149 VAL A O 1
ATOM 1154 N N . GLY A 1 150 ? -6.721 -10.906 -10.794 1.00 90.44 150 GLY A N 1
ATOM 1155 C CA . GLY A 1 150 ? -5.713 -10.104 -11.482 1.00 90.44 150 GLY A CA 1
ATOM 1156 C C . GLY A 1 150 ? -4.509 -10.933 -11.919 1.00 90.44 150 GLY A C 1
ATOM 1157 O O . GLY A 1 150 ? -4.086 -10.837 -13.066 1.00 90.44 150 GLY A O 1
ATOM 1158 N N . ALA A 1 151 ? -3.986 -11.796 -11.046 1.00 90.69 151 ALA A N 1
ATOM 1159 C CA . ALA A 1 151 ? -2.865 -12.670 -11.390 1.00 90.69 151 ALA A CA 1
ATOM 1160 C C . ALA A 1 151 ? -3.229 -13.693 -12.473 1.00 90.69 151 ALA A C 1
ATOM 1162 O O . ALA A 1 151 ? -2.428 -13.948 -13.367 1.00 90.69 151 ALA A O 1
ATOM 1163 N N . LEU A 1 152 ? -4.448 -14.239 -12.434 1.00 91.00 152 LEU A N 1
ATOM 1164 C CA . LEU A 1 152 ? -4.949 -15.151 -13.463 1.00 91.00 152 LEU A CA 1
ATOM 1165 C C . LEU A 1 152 ? -5.143 -14.450 -14.811 1.00 91.00 152 LEU A C 1
ATOM 1167 O O . LEU A 1 152 ? -4.780 -15.013 -15.840 1.00 91.00 152 LEU A O 1
ATOM 1171 N N . LEU A 1 153 ? -5.676 -13.225 -14.811 1.00 87.06 153 LEU A N 1
ATOM 1172 C CA . LEU A 1 153 ? -5.779 -12.387 -16.009 1.00 87.06 153 LEU A CA 1
ATOM 1173 C C . LEU A 1 153 ? -4.398 -11.996 -16.543 1.00 87.06 153 LEU A C 1
ATOM 1175 O O . LEU A 1 153 ? -4.228 -11.867 -17.752 1.00 87.06 153 LEU A O 1
ATOM 1179 N N . GLY A 1 154 ? -3.402 -11.883 -15.661 1.00 78.81 154 GLY A N 1
ATOM 1180 C CA . GLY A 1 154 ? -2.004 -11.695 -16.028 1.00 78.81 154 GLY A CA 1
ATOM 1181 C C . GLY A 1 154 ? -1.478 -12.769 -16.985 1.00 78.81 154 GLY A C 1
ATOM 1182 O O . GLY A 1 154 ? -0.713 -12.430 -17.881 1.00 78.81 154 GLY A O 1
ATOM 1183 N N . ASN A 1 155 ? -1.941 -14.024 -16.876 1.00 75.31 155 ASN A N 1
ATOM 1184 C CA . ASN A 1 155 ? -1.542 -15.113 -17.785 1.00 75.31 155 ASN A CA 1
ATOM 1185 C C . ASN A 1 155 ? -1.935 -14.849 -19.252 1.00 75.31 155 ASN A C 1
ATOM 1187 O O . ASN A 1 155 ? -1.375 -15.457 -20.160 1.00 75.31 155 ASN A O 1
ATOM 1191 N N . LEU A 1 156 ? -2.931 -13.988 -19.492 1.00 76.62 156 LEU A N 1
ATOM 1192 C CA . LEU A 1 156 ? -3.403 -13.645 -20.836 1.00 76.62 156 LEU A CA 1
ATOM 1193 C C . LEU A 1 156 ? -2.517 -12.583 -21.513 1.00 76.62 156 LEU A C 1
ATOM 1195 O O . LEU A 1 156 ? -2.714 -12.283 -22.689 1.00 76.62 156 LEU A O 1
ATOM 1199 N N . LEU A 1 157 ? -1.558 -11.999 -20.786 1.00 69.62 157 LEU A N 1
ATOM 1200 C CA . LEU A 1 157 ? -0.683 -10.939 -21.278 1.00 69.62 157 LEU A CA 1
ATOM 1201 C C . LEU A 1 157 ? 0.559 -11.551 -21.943 1.00 69.62 157 LEU A C 1
ATOM 1203 O O . LEU A 1 157 ? 1.485 -11.999 -21.273 1.00 69.62 157 LEU A O 1
ATOM 1207 N N . THR A 1 158 ? 0.590 -11.551 -23.277 1.00 58.53 158 THR A N 1
ATOM 1208 C CA . THR A 1 158 ? 1.630 -12.205 -24.094 1.00 58.53 158 THR A CA 1
ATOM 1209 C C . THR A 1 158 ? 3.008 -11.536 -24.027 1.00 58.53 158 THR A C 1
ATOM 1211 O O . THR A 1 158 ? 4.012 -12.217 -24.215 1.00 58.53 158 THR A O 1
ATOM 1214 N N . ASP A 1 159 ? 3.086 -10.223 -23.765 1.00 66.31 159 ASP A N 1
ATOM 1215 C CA . ASP A 1 159 ? 4.363 -9.511 -23.584 1.00 66.31 159 ASP A CA 1
ATOM 1216 C C . ASP A 1 159 ? 4.232 -8.333 -22.595 1.00 66.31 159 ASP A C 1
ATOM 1218 O O . ASP A 1 159 ? 3.952 -7.196 -22.991 1.00 66.31 159 ASP A O 1
ATOM 1222 N N . PRO A 1 160 ? 4.433 -8.573 -21.285 1.00 63.78 160 PRO A N 1
ATOM 1223 C CA . PRO A 1 160 ? 4.222 -7.555 -20.262 1.00 63.78 160 PRO A CA 1
ATOM 1224 C C . PRO A 1 160 ? 5.126 -6.322 -20.399 1.00 63.78 160 PRO A C 1
ATOM 1226 O O . PRO A 1 160 ? 4.756 -5.222 -19.986 1.00 63.78 160 PRO A O 1
ATOM 1229 N N . ARG A 1 161 ? 6.313 -6.487 -20.996 1.00 62.44 161 ARG A N 1
ATOM 1230 C CA . ARG A 1 161 ? 7.291 -5.402 -21.145 1.00 62.44 161 ARG A CA 1
ATOM 1231 C C . ARG A 1 161 ? 6.845 -4.382 -22.185 1.00 62.44 161 ARG A C 1
ATOM 1233 O O . ARG A 1 161 ? 6.913 -3.193 -21.902 1.00 62.44 161 ARG A O 1
ATOM 1240 N N . LYS A 1 162 ? 6.320 -4.842 -23.327 1.00 62.28 162 LYS A N 1
ATOM 1241 C CA . LYS A 1 162 ? 5.773 -3.969 -24.385 1.00 62.28 162 LYS A CA 1
ATOM 1242 C C . LYS A 1 162 ? 4.483 -3.262 -23.980 1.00 62.28 162 LYS A C 1
ATOM 1244 O O . LYS A 1 162 ? 4.136 -2.235 -24.549 1.00 62.28 162 LYS A O 1
ATOM 1249 N N . LEU A 1 163 ? 3.770 -3.812 -23.000 1.00 65.38 163 LEU A N 1
ATOM 1250 C CA . LEU A 1 163 ? 2.545 -3.223 -22.468 1.00 65.38 163 LEU A CA 1
ATOM 1251 C C . LEU A 1 163 ? 2.805 -2.103 -21.452 1.00 65.38 163 LEU A C 1
ATOM 1253 O O . LEU A 1 163 ? 1.845 -1.572 -20.909 1.00 65.38 163 LEU A O 1
ATOM 1257 N N . GLY A 1 164 ? 4.062 -1.747 -21.159 1.00 66.88 164 GLY A N 1
ATOM 1258 C CA . GLY A 1 164 ? 4.381 -0.687 -20.198 1.00 66.88 164 GLY A CA 1
ATOM 1259 C C . GLY A 1 164 ? 4.102 -1.055 -18.733 1.00 66.88 164 GLY A C 1
ATOM 1260 O O . GLY A 1 164 ? 4.119 -0.184 -17.864 1.00 66.88 164 GLY A O 1
ATOM 1261 N N . LEU A 1 165 ? 3.877 -2.340 -18.419 1.00 68.50 165 LEU A N 1
ATOM 1262 C CA . LEU A 1 165 ? 3.554 -2.799 -17.057 1.00 68.50 165 LEU A CA 1
ATOM 1263 C C . LEU A 1 165 ? 4.680 -2.542 -16.048 1.00 68.50 165 LEU A C 1
ATOM 1265 O O . LEU A 1 165 ? 4.399 -2.405 -14.859 1.00 68.50 165 LEU A O 1
ATOM 1269 N N . GLY A 1 166 ? 5.926 -2.394 -16.511 1.00 68.56 166 GLY A N 1
ATOM 1270 C CA . GLY A 1 166 ? 7.052 -1.970 -15.670 1.00 68.56 166 GLY A CA 1
ATOM 1271 C C . GLY A 1 166 ? 6.846 -0.593 -15.025 1.00 68.56 166 GLY A C 1
ATOM 1272 O O . GLY A 1 166 ? 7.347 -0.349 -13.933 1.00 68.56 166 GLY A O 1
ATOM 1273 N N . PHE A 1 167 ? 6.035 0.281 -15.635 1.00 78.88 167 PHE A N 1
ATOM 1274 C CA . PHE A 1 167 ? 5.708 1.592 -15.067 1.00 78.88 167 PHE A CA 1
ATOM 1275 C C . PHE A 1 167 ? 4.553 1.559 -14.068 1.00 78.88 167 PHE A C 1
ATOM 1277 O O . PHE A 1 167 ? 4.323 2.532 -13.356 1.00 78.88 167 PHE A O 1
ATOM 1284 N N . ALA A 1 168 ? 3.802 0.460 -13.989 1.00 74.12 168 ALA A N 1
ATOM 1285 C CA . ALA A 1 168 ? 2.577 0.410 -13.201 1.00 74.12 168 ALA A CA 1
ATOM 1286 C C . ALA A 1 168 ? 2.814 0.694 -11.711 1.00 74.12 168 ALA A C 1
ATOM 1288 O O . ALA A 1 168 ? 2.024 1.386 -11.067 1.00 74.12 168 ALA A O 1
ATOM 1289 N N . VAL A 1 169 ? 3.929 0.195 -11.171 1.00 68.12 169 VAL A N 1
ATOM 1290 C CA . VAL A 1 169 ? 4.318 0.441 -9.780 1.00 68.12 169 VAL A CA 1
ATOM 1291 C C . VAL A 1 169 ? 4.708 1.906 -9.568 1.00 68.12 169 VAL A C 1
ATOM 1293 O O . VAL A 1 169 ? 4.270 2.524 -8.597 1.00 68.12 169 VAL A O 1
ATOM 1296 N N . ILE A 1 170 ? 5.466 2.489 -10.500 1.00 78.62 170 ILE A N 1
ATOM 1297 C CA . ILE A 1 170 ? 5.858 3.905 -10.461 1.00 78.62 170 ILE A CA 1
ATOM 1298 C C . ILE A 1 170 ? 4.605 4.790 -10.506 1.00 78.62 170 ILE A C 1
ATOM 1300 O O . ILE A 1 170 ? 4.441 5.693 -9.683 1.00 78.62 170 ILE A O 1
ATOM 1304 N N . ALA A 1 171 ? 3.668 4.475 -11.403 1.00 81.62 171 ALA A N 1
ATOM 1305 C CA . ALA A 1 171 ? 2.390 5.164 -11.521 1.00 81.62 171 ALA A CA 1
ATOM 1306 C C . ALA A 1 171 ? 1.544 5.067 -10.250 1.00 81.62 171 ALA A C 1
ATOM 1308 O O . ALA A 1 171 ? 0.899 6.040 -9.850 1.00 81.62 171 ALA A O 1
ATOM 1309 N N . MET A 1 172 ? 1.584 3.923 -9.568 1.00 77.88 172 MET A N 1
ATOM 1310 C CA . MET A 1 172 ? 0.934 3.772 -8.276 1.00 77.88 172 MET A CA 1
ATOM 1311 C C . MET A 1 172 ? 1.569 4.683 -7.218 1.00 77.88 172 MET A C 1
ATOM 1313 O O . MET A 1 172 ? 0.828 5.333 -6.487 1.00 77.88 172 MET A O 1
ATOM 1317 N N . PHE A 1 173 ? 2.900 4.780 -7.126 1.00 74.69 173 PHE A N 1
ATOM 1318 C CA . PHE A 1 173 ? 3.543 5.688 -6.166 1.00 74.69 173 PHE A CA 1
ATOM 1319 C C . PHE A 1 173 ? 3.203 7.153 -6.437 1.00 74.69 173 PHE A C 1
ATOM 1321 O O . PHE A 1 173 ? 2.888 7.872 -5.491 1.00 74.69 173 PHE A O 1
ATOM 1328 N N . ILE A 1 174 ? 3.151 7.569 -7.708 1.00 83.25 174 ILE A N 1
ATOM 1329 C CA . ILE A 1 174 ? 2.661 8.900 -8.107 1.00 83.25 174 ILE A CA 1
ATOM 1330 C C . ILE A 1 174 ? 1.222 9.111 -7.617 1.00 83.25 174 ILE A C 1
ATOM 1332 O O . ILE A 1 174 ? 0.912 10.124 -6.985 1.00 83.25 174 ILE A O 1
ATOM 1336 N N . GLY A 1 175 ? 0.340 8.144 -7.882 1.00 79.44 175 GLY A N 1
ATOM 1337 C CA . GLY A 1 175 ? -1.062 8.223 -7.486 1.00 79.44 175 GLY A CA 1
ATOM 1338 C C . GLY A 1 175 ? -1.250 8.266 -5.973 1.00 79.44 175 GLY A C 1
ATOM 1339 O O . GLY A 1 175 ? -1.957 9.135 -5.469 1.00 79.44 175 GLY A O 1
ATOM 1340 N N . LEU A 1 176 ? -0.583 7.378 -5.236 1.00 73.31 176 LEU A N 1
ATOM 1341 C CA . LEU A 1 176 ? -0.626 7.330 -3.775 1.00 73.31 176 LEU A CA 1
ATOM 1342 C C . LEU A 1 176 ? -0.035 8.592 -3.146 1.00 73.31 176 LEU A C 1
ATOM 1344 O O . LEU A 1 176 ? -0.613 9.102 -2.188 1.00 73.31 176 LEU A O 1
ATOM 1348 N N . LEU A 1 177 ? 1.063 9.124 -3.691 1.00 78.25 177 LEU A N 1
ATOM 1349 C CA . LEU A 1 177 ? 1.641 10.388 -3.246 1.00 78.25 177 LEU A CA 1
ATOM 1350 C C . LEU A 1 177 ? 0.626 11.520 -3.404 1.00 78.25 177 LEU A C 1
ATOM 1352 O O . LEU A 1 177 ? 0.333 12.219 -2.437 1.00 78.25 177 LEU A O 1
ATOM 1356 N N . TYR A 1 178 ? 0.036 11.674 -4.591 1.00 84.62 178 TYR A N 1
ATOM 1357 C CA . TYR A 1 178 ? -0.942 12.733 -4.830 1.00 84.62 178 TYR A CA 1
ATOM 1358 C C . TYR A 1 178 ? -2.188 12.590 -3.946 1.00 84.62 178 TYR A C 1
ATOM 1360 O O . TYR A 1 178 ? -2.636 13.565 -3.339 1.00 84.62 178 TYR A O 1
ATOM 1368 N N . LEU A 1 179 ? -2.729 11.374 -3.827 1.00 77.69 179 LEU A N 1
ATOM 1369 C CA . LEU A 1 179 ? -3.875 11.096 -2.962 1.00 77.69 179 LEU A CA 1
ATOM 1370 C C . LEU A 1 179 ? -3.561 11.393 -1.490 1.00 77.69 179 LEU A C 1
ATOM 1372 O O . LEU A 1 179 ? -4.417 11.936 -0.788 1.00 77.69 179 LEU A O 1
ATOM 1376 N N . GLN A 1 180 ? -2.338 11.113 -1.034 1.00 71.56 180 GLN A N 1
ATOM 1377 C CA . GLN A 1 180 ? -1.878 11.471 0.307 1.00 71.56 180 GLN A CA 1
ATOM 1378 C C . GLN A 1 180 ? -1.822 12.995 0.488 1.00 71.56 180 GLN A C 1
ATOM 1380 O O . GLN A 1 180 ? -2.345 13.499 1.480 1.00 71.56 180 GLN A O 1
ATOM 1385 N N . LEU A 1 181 ? -1.266 13.733 -0.481 1.00 79.44 181 LEU A N 1
ATOM 1386 C CA . LEU A 1 181 ? -1.158 15.199 -0.432 1.00 79.44 181 LEU A CA 1
ATOM 1387 C C . LEU A 1 181 ? -2.518 15.893 -0.294 1.00 79.44 181 LEU A C 1
ATOM 1389 O O . LEU A 1 181 ? -2.648 16.893 0.409 1.00 79.44 181 LEU A O 1
ATOM 1393 N N . ILE A 1 182 ? -3.549 15.388 -0.977 1.00 79.19 182 ILE A N 1
ATOM 1394 C CA . ILE A 1 182 ? -4.886 15.997 -0.919 1.00 79.19 182 ILE A CA 1
ATOM 1395 C C . ILE A 1 182 ? -5.707 15.542 0.292 1.00 79.19 182 ILE A C 1
ATOM 1397 O O . ILE A 1 182 ? -6.616 16.264 0.709 1.00 79.19 182 ILE A O 1
ATOM 1401 N N . SER A 1 183 ? -5.420 14.353 0.830 1.00 66.88 183 SER A N 1
ATOM 1402 C CA . SER A 1 183 ? -6.181 13.764 1.938 1.00 66.88 183 SER A CA 1
ATOM 1403 C C . SER A 1 183 ? -5.659 14.218 3.294 1.00 66.88 183 SER A C 1
ATOM 1405 O O . SER A 1 183 ? -6.448 14.423 4.219 1.00 66.88 183 SER A O 1
ATOM 1407 N N . ASP A 1 184 ? -4.346 14.401 3.420 1.00 64.81 184 ASP A N 1
ATOM 1408 C CA . ASP A 1 184 ? -3.730 14.810 4.670 1.00 64.81 184 ASP A CA 1
ATOM 1409 C C . ASP A 1 184 ? -3.850 16.325 4.872 1.00 64.81 184 ASP A C 1
ATOM 1411 O O . ASP A 1 184 ? -3.106 17.124 4.304 1.00 64.81 184 ASP A O 1
ATOM 1415 N N . LYS A 1 185 ? -4.824 16.711 5.701 1.00 63.97 185 LYS A N 1
ATOM 1416 C CA . LYS A 1 185 ? -5.071 18.105 6.097 1.00 63.97 185 LYS A CA 1
ATOM 1417 C C . LYS A 1 185 ? -4.280 18.531 7.335 1.00 63.97 185 LYS A C 1
ATOM 1419 O O . LYS A 1 185 ? -4.384 19.689 7.730 1.00 63.97 185 LYS A O 1
ATOM 1424 N N . SER A 1 186 ? -3.555 17.611 7.977 1.00 53.38 186 SER A N 1
ATOM 1425 C CA . SER A 1 186 ? -2.794 17.910 9.197 1.00 53.38 186 SER A CA 1
ATOM 1426 C C . SER A 1 186 ? -1.518 18.701 8.904 1.00 53.38 186 SER A C 1
ATOM 1428 O O . SER A 1 186 ? -1.050 19.461 9.749 1.00 53.38 186 SER A O 1
ATOM 1430 N N . LEU A 1 187 ? -0.994 18.569 7.684 1.00 61.25 187 LEU A N 1
ATOM 1431 C CA . LEU A 1 187 ? 0.201 19.249 7.208 1.00 61.25 187 LEU A CA 1
ATOM 1432 C C . LEU A 1 187 ? -0.170 20.345 6.202 1.00 61.25 187 LEU A C 1
ATOM 1434 O O . LEU A 1 187 ? -1.038 20.171 5.347 1.00 61.25 187 LEU A O 1
ATOM 1438 N N . GLY A 1 188 ? 0.516 21.487 6.268 1.00 70.31 188 GLY A N 1
ATOM 1439 C CA . GLY A 1 188 ? 0.367 22.532 5.255 1.00 70.31 188 GLY A CA 1
ATOM 1440 C C . GLY A 1 188 ? 0.872 22.046 3.892 1.00 70.31 188 GLY A C 1
ATOM 1441 O O . GLY A 1 188 ? 1.975 21.512 3.801 1.00 70.31 188 GLY A O 1
ATOM 1442 N N . LYS A 1 189 ? 0.108 22.279 2.814 1.00 72.94 189 LYS A N 1
ATOM 1443 C CA . LYS A 1 189 ? 0.477 21.861 1.441 1.00 72.94 189 LYS A CA 1
ATOM 1444 C C . LYS A 1 189 ? 1.878 22.320 1.023 1.00 72.94 189 LYS A C 1
ATOM 1446 O O . LYS A 1 189 ? 2.594 21.580 0.360 1.00 72.94 189 LYS A O 1
ATOM 1451 N N . LEU A 1 190 ? 2.278 23.525 1.438 1.00 70.44 190 LEU A N 1
ATOM 1452 C CA . LEU A 1 190 ? 3.615 24.062 1.176 1.00 70.44 190 LEU A CA 1
ATOM 1453 C C . LEU A 1 190 ? 4.711 23.197 1.813 1.00 70.44 190 LEU A C 1
ATOM 1455 O O . LEU A 1 190 ? 5.702 22.895 1.160 1.00 70.44 190 LEU A O 1
ATOM 1459 N N . LEU A 1 191 ? 4.512 22.755 3.058 1.00 66.50 191 LEU A N 1
ATOM 1460 C CA . LEU A 1 191 ? 5.467 21.904 3.763 1.00 66.50 191 LEU A CA 1
ATOM 1461 C C . LEU A 1 191 ? 5.596 20.541 3.077 1.00 66.50 191 LEU A C 1
ATOM 1463 O O . LEU A 1 191 ? 6.707 20.072 2.860 1.00 66.50 191 LEU A O 1
ATOM 1467 N N . GLN A 1 192 ? 4.476 19.941 2.664 1.00 68.88 192 GLN A N 1
ATOM 1468 C CA . GLN A 1 192 ? 4.498 18.676 1.928 1.00 68.88 192 GLN A CA 1
ATOM 1469 C C . GLN A 1 192 ? 5.268 18.803 0.600 1.00 68.88 192 GLN A C 1
ATOM 1471 O O . GLN A 1 192 ? 6.107 17.958 0.301 1.00 68.88 192 GLN A O 1
ATOM 1476 N N . LEU A 1 193 ? 5.044 19.879 -0.168 1.00 75.81 193 LEU A N 1
ATOM 1477 C CA . LEU A 1 193 ? 5.774 20.144 -1.416 1.00 75.81 193 LEU A CA 1
ATOM 1478 C C . LEU A 1 193 ? 7.271 20.381 -1.180 1.00 75.81 193 LEU A C 1
ATOM 1480 O O . LEU A 1 193 ? 8.091 19.863 -1.935 1.00 75.81 193 LEU A O 1
ATOM 1484 N N . ILE A 1 194 ? 7.635 21.111 -0.120 1.00 67.31 194 ILE A N 1
ATOM 1485 C CA . ILE A 1 194 ? 9.037 21.291 0.285 1.00 67.31 194 ILE A CA 1
ATOM 1486 C C . ILE A 1 194 ? 9.679 19.934 0.582 1.00 67.31 194 ILE A C 1
ATOM 1488 O O . ILE A 1 194 ? 10.781 19.671 0.115 1.00 67.31 194 ILE A O 1
ATOM 1492 N N . MET A 1 195 ? 8.993 19.043 1.302 1.00 65.31 195 MET A N 1
ATOM 1493 C CA . MET A 1 195 ? 9.526 17.715 1.616 1.00 65.31 195 MET A CA 1
ATOM 1494 C C . MET A 1 195 ? 9.700 16.837 0.384 1.00 65.31 195 MET A C 1
ATOM 1496 O O . MET A 1 195 ? 10.699 16.124 0.291 1.00 65.31 195 MET A O 1
ATOM 1500 N N . ILE A 1 196 ? 8.779 16.914 -0.578 1.00 69.94 196 ILE A N 1
ATOM 1501 C CA . ILE A 1 196 ? 8.943 16.256 -1.877 1.00 69.94 196 ILE A CA 1
ATOM 1502 C C . ILE A 1 196 ? 10.190 16.809 -2.571 1.00 69.94 196 ILE A C 1
ATOM 1504 O O . ILE A 1 196 ? 11.068 16.036 -2.936 1.00 69.94 196 ILE A O 1
ATOM 1508 N N . GLY A 1 197 ? 10.323 18.134 -2.679 1.00 67.12 197 GLY A N 1
ATOM 1509 C CA . GLY A 1 197 ? 11.486 18.773 -3.302 1.00 67.12 197 GLY A CA 1
ATOM 1510 C C . GLY A 1 197 ? 12.812 18.382 -2.641 1.00 67.12 197 GLY A C 1
ATOM 1511 O O . GLY A 1 197 ? 13.750 17.986 -3.329 1.00 67.12 197 GLY A O 1
ATOM 1512 N N . ILE A 1 198 ? 12.873 18.405 -1.306 1.00 63.12 198 ILE A N 1
ATOM 1513 C CA . ILE A 1 198 ? 14.040 17.949 -0.536 1.00 63.12 198 ILE A CA 1
ATOM 1514 C C . ILE A 1 198 ? 14.324 16.473 -0.820 1.00 63.12 198 ILE A C 1
ATOM 1516 O O . ILE A 1 198 ? 15.475 16.115 -1.044 1.00 63.12 198 ILE A O 1
ATOM 1520 N N . THR A 1 199 ? 13.294 15.624 -0.857 1.00 64.75 199 THR A N 1
ATOM 1521 C CA . THR A 1 199 ? 13.454 14.197 -1.169 1.00 64.75 199 THR A CA 1
ATOM 1522 C C . THR A 1 199 ? 14.061 14.014 -2.555 1.00 64.75 199 THR A C 1
ATOM 1524 O O . THR A 1 199 ? 15.027 13.275 -2.683 1.00 64.75 199 THR A O 1
ATOM 1527 N N . PHE A 1 200 ? 13.572 14.729 -3.572 1.00 70.50 200 PHE A N 1
ATOM 1528 C CA . PHE A 1 200 ? 14.109 14.675 -4.937 1.00 70.50 200 PHE A CA 1
ATOM 1529 C C . PHE A 1 200 ? 15.593 15.063 -4.982 1.00 70.50 200 PHE A C 1
ATOM 1531 O O . PHE A 1 200 ? 16.402 14.346 -5.570 1.00 70.50 200 PHE A O 1
ATOM 1538 N N . VAL A 1 201 ? 15.960 16.165 -4.320 1.00 68.69 201 VAL A N 1
ATOM 1539 C CA . VAL A 1 201 ? 17.345 16.657 -4.262 1.00 68.69 201 VAL A CA 1
ATOM 1540 C C . VAL A 1 201 ? 18.253 15.666 -3.530 1.00 68.69 201 VAL A C 1
ATOM 1542 O O . VAL A 1 201 ? 19.291 15.275 -4.061 1.00 68.69 201 VAL A O 1
ATOM 1545 N N . LEU A 1 202 ? 17.858 15.223 -2.333 1.00 64.69 202 LEU A N 1
ATOM 1546 C CA . LEU A 1 202 ? 18.641 14.278 -1.535 1.00 64.69 202 LEU A CA 1
ATOM 1547 C C . LEU A 1 202 ? 18.805 12.934 -2.241 1.00 64.69 202 LEU A C 1
ATOM 1549 O O . LEU A 1 202 ? 19.877 12.344 -2.160 1.00 64.69 202 LEU A O 1
ATOM 1553 N N . PHE A 1 203 ? 17.779 12.458 -2.950 1.00 64.44 203 PHE A N 1
ATOM 1554 C CA . PHE A 1 203 ? 17.872 11.209 -3.697 1.00 64.44 203 PHE A CA 1
ATOM 1555 C C . PHE A 1 203 ? 18.815 11.348 -4.898 1.00 64.44 203 PHE A C 1
ATOM 1557 O O . PHE A 1 203 ? 19.681 10.499 -5.081 1.00 64.44 203 PHE A O 1
ATOM 1564 N N . TYR A 1 204 ? 18.723 12.439 -5.668 1.00 67.31 204 TYR A N 1
ATOM 1565 C CA . TYR A 1 204 ? 19.601 12.682 -6.819 1.00 67.31 204 TYR A CA 1
ATOM 1566 C C . TYR A 1 204 ? 21.088 12.710 -6.428 1.00 67.31 204 TYR A C 1
ATOM 1568 O O . TYR A 1 204 ? 21.901 12.005 -7.024 1.00 67.31 204 TYR A O 1
ATOM 1576 N N . PHE A 1 205 ? 21.448 13.469 -5.386 1.00 67.31 205 PHE A N 1
ATOM 1577 C CA . PHE A 1 205 ? 22.830 13.509 -4.891 1.00 67.31 205 PHE A CA 1
ATOM 1578 C C . PHE A 1 205 ? 23.219 12.240 -4.119 1.00 67.31 205 PHE A C 1
ATOM 1580 O O . PHE A 1 205 ? 24.365 11.799 -4.193 1.00 67.31 205 PHE A O 1
ATOM 1587 N N . GLY A 1 206 ? 22.275 11.616 -3.413 1.00 62.31 206 GLY A N 1
ATOM 1588 C CA . GLY A 1 206 ? 22.490 10.357 -2.700 1.00 62.31 206 GLY A CA 1
ATOM 1589 C C . GLY A 1 206 ? 22.882 9.217 -3.637 1.00 62.31 206 GLY A C 1
ATOM 1590 O O . GLY A 1 206 ? 23.812 8.475 -3.326 1.00 62.31 206 GLY A O 1
ATOM 1591 N N . LEU A 1 207 ? 22.262 9.137 -4.821 1.00 63.28 207 LEU A N 1
ATOM 1592 C CA . LEU A 1 207 ? 22.582 8.141 -5.848 1.00 63.28 207 LEU A CA 1
ATOM 1593 C C . LEU A 1 207 ? 24.021 8.251 -6.393 1.00 63.28 207 LEU A C 1
ATOM 1595 O O . LEU A 1 207 ? 24.533 7.267 -6.923 1.00 63.28 207 LEU A O 1
ATOM 1599 N N . MET A 1 208 ? 24.691 9.401 -6.255 1.00 59.81 208 MET A N 1
ATOM 1600 C CA . MET A 1 208 ? 26.089 9.587 -6.680 1.00 59.81 208 MET A CA 1
ATOM 1601 C C . MET A 1 208 ? 27.087 8.909 -5.725 1.00 59.81 208 MET A C 1
ATOM 1603 O O . MET A 1 208 ? 28.120 8.395 -6.154 1.00 59.81 208 MET A O 1
ATOM 1607 N N . ILE A 1 209 ? 26.780 8.920 -4.424 1.00 55.16 209 ILE A N 1
ATOM 1608 C CA . ILE A 1 209 ? 27.696 8.513 -3.345 1.00 55.16 209 ILE A CA 1
ATOM 1609 C C . ILE A 1 209 ? 27.360 7.103 -2.841 1.00 55.16 209 ILE A C 1
ATOM 1611 O O . ILE A 1 209 ? 28.239 6.353 -2.422 1.00 55.16 209 ILE A O 1
ATOM 1615 N N . ILE A 1 210 ? 26.078 6.740 -2.874 1.00 58.12 210 ILE A N 1
ATOM 1616 C CA . ILE A 1 210 ? 25.527 5.559 -2.216 1.00 58.12 210 ILE A CA 1
ATOM 1617 C C . ILE A 1 210 ? 24.699 4.786 -3.256 1.00 58.12 210 ILE A C 1
ATOM 1619 O O . ILE A 1 210 ? 23.676 5.302 -3.714 1.00 58.12 210 ILE A O 1
ATOM 1623 N N . PRO A 1 211 ? 25.073 3.544 -3.638 1.00 55.97 211 PRO A N 1
ATOM 1624 C CA . PRO A 1 211 ? 24.160 2.620 -4.316 1.00 55.97 211 PRO A CA 1
ATOM 1625 C C . PRO A 1 211 ? 22.798 2.622 -3.625 1.00 55.97 211 PRO A C 1
ATOM 1627 O O . PRO A 1 211 ? 22.756 2.646 -2.398 1.00 55.97 211 PRO A O 1
ATOM 1630 N N . SER A 1 212 ? 21.681 2.598 -4.350 1.00 50.62 212 SER A N 1
ATOM 1631 C CA . SER A 1 212 ? 20.335 2.551 -3.729 1.00 50.62 212 SER A CA 1
ATOM 1632 C C . SER A 1 212 ? 20.196 1.407 -2.694 1.00 50.62 212 SER A C 1
ATOM 1634 O O . SER A 1 212 ? 19.490 1.499 -1.694 1.00 50.62 212 SER A O 1
ATOM 1636 N N . ASN A 1 213 ? 21.007 0.376 -2.888 1.00 45.47 213 ASN A N 1
ATOM 1637 C CA . ASN A 1 213 ? 21.236 -0.830 -2.111 1.00 45.47 213 ASN A CA 1
ATOM 1638 C C . ASN A 1 213 ? 22.345 -0.715 -1.027 1.00 45.47 213 ASN A C 1
ATOM 1640 O O . ASN A 1 213 ? 22.494 -1.634 -0.227 1.00 45.47 213 ASN A O 1
ATOM 1644 N N . LEU A 1 214 ? 23.112 0.382 -0.932 1.00 45.34 214 LEU A N 1
ATOM 1645 C CA . LEU A 1 214 ? 24.185 0.593 0.064 1.00 45.34 214 LEU A CA 1
ATOM 1646 C C . LEU A 1 214 ? 23.709 1.245 1.372 1.00 45.34 214 LEU A C 1
ATOM 1648 O O . LEU A 1 214 ? 24.272 0.963 2.428 1.00 45.34 214 LEU A O 1
ATOM 1652 N N . LEU A 1 215 ? 22.628 2.034 1.334 1.00 47.28 215 LEU A N 1
ATOM 1653 C CA . LEU A 1 215 ? 21.937 2.499 2.551 1.00 47.28 215 LEU A CA 1
ATOM 1654 C C . LEU A 1 215 ? 21.358 1.307 3.343 1.00 47.28 215 LEU A C 1
ATOM 1656 O O . LEU A 1 215 ? 21.257 1.327 4.566 1.00 47.28 215 LEU A O 1
ATOM 1660 N N . VAL A 1 216 ? 21.054 0.232 2.616 1.00 44.28 216 VAL A N 1
ATOM 1661 C CA . VAL A 1 216 ? 20.686 -1.090 3.123 1.00 44.28 216 VAL A CA 1
ATOM 1662 C C . VAL A 1 216 ? 21.931 -1.864 3.567 1.00 44.28 216 VAL A C 1
ATOM 1664 O O . VAL A 1 216 ? 21.880 -2.554 4.575 1.00 44.28 216 VAL A O 1
ATOM 1667 N N . LEU A 1 217 ? 23.068 -1.719 2.877 1.00 39.12 217 LEU A N 1
ATOM 1668 C CA . LEU A 1 217 ? 24.299 -2.489 3.103 1.00 39.12 217 LEU A CA 1
ATOM 1669 C C . LEU A 1 217 ? 24.985 -2.224 4.449 1.00 39.12 217 LEU A C 1
ATOM 1671 O O . LEU A 1 217 ? 25.604 -3.136 4.990 1.00 39.12 217 LEU A O 1
ATOM 1675 N N . PHE A 1 218 ? 24.799 -1.044 5.049 1.00 45.44 218 PHE A N 1
ATOM 1676 C CA . PHE A 1 218 ? 25.214 -0.784 6.439 1.00 45.44 218 PHE A CA 1
ATOM 1677 C C . PHE A 1 218 ? 24.455 -1.677 7.443 1.00 45.44 218 PHE A C 1
ATOM 1679 O O . PHE A 1 218 ? 24.990 -2.070 8.477 1.00 45.44 218 PHE A O 1
ATOM 1686 N N . VAL A 1 219 ? 23.224 -2.067 7.096 1.00 39.44 219 VAL A N 1
ATOM 1687 C CA . VAL A 1 219 ? 22.389 -3.029 7.828 1.00 39.44 219 VAL A CA 1
ATOM 1688 C C . VAL A 1 219 ? 22.653 -4.467 7.342 1.00 39.44 219 VAL A C 1
ATOM 1690 O O . VAL A 1 219 ? 22.677 -5.403 8.140 1.00 39.44 219 VAL A O 1
ATOM 1693 N N . THR A 1 220 ? 22.942 -4.658 6.050 1.00 38.91 220 THR A N 1
ATOM 1694 C CA . THR A 1 220 ? 23.318 -5.950 5.456 1.00 38.91 220 THR A CA 1
ATOM 1695 C C . THR A 1 220 ? 24.660 -6.457 5.978 1.00 38.91 220 THR A C 1
ATOM 1697 O O . THR A 1 220 ? 24.800 -7.656 6.125 1.00 38.91 220 THR A O 1
ATOM 1700 N N . LEU A 1 221 ? 25.630 -5.607 6.333 1.00 41.78 221 LEU A N 1
ATOM 1701 C CA . LEU A 1 221 ? 26.907 -6.027 6.938 1.00 41.78 221 LEU A CA 1
ATOM 1702 C C . LEU A 1 221 ? 26.717 -6.707 8.305 1.00 41.78 221 LEU A C 1
ATOM 1704 O O . LEU A 1 221 ? 27.409 -7.677 8.607 1.00 41.78 221 LEU A O 1
ATOM 1708 N N . ILE A 1 222 ? 25.724 -6.269 9.087 1.00 48.09 222 ILE A N 1
ATOM 1709 C CA . ILE A 1 222 ? 25.336 -6.906 10.358 1.00 48.09 222 ILE A CA 1
ATOM 1710 C C . ILE A 1 222 ? 24.651 -8.266 10.104 1.00 48.09 222 ILE A C 1
ATOM 1712 O O . ILE A 1 222 ? 24.784 -9.188 10.904 1.00 48.09 222 ILE A O 1
ATOM 1716 N N . VAL A 1 223 ? 23.967 -8.428 8.965 1.00 42.66 223 VAL A N 1
ATOM 1717 C CA . VAL A 1 223 ? 23.226 -9.651 8.594 1.00 42.66 223 VAL A CA 1
ATOM 1718 C C . VAL A 1 223 ? 24.051 -10.647 7.777 1.00 42.66 223 VAL A C 1
ATOM 1720 O O . VAL A 1 223 ? 23.868 -11.848 7.935 1.00 42.66 223 VAL A O 1
ATOM 1723 N N . CYS A 1 224 ? 25.003 -10.209 6.957 1.00 40.31 224 CYS A N 1
ATOM 1724 C CA . CYS A 1 224 ? 25.957 -11.077 6.262 1.00 40.31 224 CYS A CA 1
ATOM 1725 C C . CYS A 1 224 ? 26.844 -11.829 7.261 1.00 40.31 224 CYS A C 1
ATOM 1727 O O . CYS A 1 224 ? 27.228 -12.959 6.986 1.00 40.31 224 CYS A O 1
ATOM 1729 N N . ALA A 1 225 ? 27.082 -11.265 8.451 1.00 44.44 225 ALA A N 1
ATOM 1730 C CA . ALA A 1 225 ? 27.708 -11.981 9.562 1.00 44.44 225 ALA A CA 1
ATOM 1731 C C . ALA A 1 225 ? 26.852 -13.156 10.095 1.00 44.44 225 ALA A C 1
ATOM 1733 O O . ALA A 1 225 ? 27.390 -14.079 10.697 1.00 44.44 225 ALA A O 1
ATOM 1734 N N . VAL A 1 226 ? 25.536 -13.151 9.846 1.00 46.56 226 VAL A N 1
ATOM 1735 C CA . VAL A 1 226 ? 24.579 -14.201 10.249 1.00 46.56 226 VAL A CA 1
ATOM 1736 C C . VAL A 1 226 ? 24.204 -15.124 9.071 1.00 46.56 226 VAL A C 1
ATOM 1738 O O . VAL A 1 226 ? 23.873 -16.288 9.274 1.00 46.56 226 VAL A O 1
ATOM 1741 N N . GLY A 1 227 ? 24.272 -14.631 7.829 1.00 40.41 227 GLY A N 1
ATOM 1742 C CA . GLY A 1 227 ? 23.738 -15.281 6.624 1.00 40.41 227 GLY A CA 1
ATOM 1743 C C . GLY A 1 227 ? 24.666 -16.246 5.876 1.00 40.41 227 GLY A C 1
ATOM 1744 O O . GLY A 1 227 ? 24.201 -16.921 4.963 1.00 40.41 227 GLY A O 1
ATOM 1745 N N . VAL A 1 228 ? 25.944 -16.374 6.248 1.00 39.53 228 VAL A N 1
ATOM 1746 C CA . VAL A 1 228 ? 26.920 -17.259 5.559 1.00 39.53 228 VAL A CA 1
ATOM 1747 C C . VAL A 1 228 ? 26.653 -18.770 5.788 1.00 39.53 228 VAL A C 1
ATOM 1749 O O . VAL A 1 228 ? 27.415 -19.616 5.336 1.00 39.53 228 VAL A O 1
ATOM 1752 N N . GLY A 1 229 ? 25.538 -19.153 6.422 1.00 43.06 229 GLY A N 1
ATOM 1753 C CA . GLY A 1 229 ? 25.227 -20.551 6.752 1.00 43.06 229 GLY A CA 1
ATOM 1754 C C . GLY A 1 229 ? 24.090 -21.240 5.985 1.00 43.06 229 GLY A C 1
ATOM 1755 O O . GLY A 1 229 ? 23.913 -22.438 6.188 1.00 43.06 229 GLY A O 1
ATOM 1756 N N . LEU A 1 230 ? 23.289 -20.559 5.154 1.00 41.47 230 LEU A N 1
ATOM 1757 C CA . LEU A 1 230 ? 22.057 -21.165 4.617 1.00 41.47 230 LEU A CA 1
ATOM 1758 C C . LEU A 1 230 ? 21.928 -21.011 3.094 1.00 41.47 230 LEU A C 1
ATOM 1760 O O . LEU A 1 230 ? 21.625 -19.935 2.585 1.00 41.47 230 LEU A O 1
ATOM 1764 N N . ASN A 1 231 ? 22.089 -22.126 2.373 1.00 41.34 231 ASN A N 1
ATOM 1765 C CA . ASN A 1 231 ? 21.599 -22.299 1.002 1.00 41.34 231 ASN A CA 1
ATOM 1766 C C . ASN A 1 231 ? 20.064 -22.339 1.029 1.00 41.34 231 ASN A C 1
ATOM 1768 O O . ASN A 1 231 ? 19.459 -23.407 1.025 1.00 41.34 231 ASN A O 1
ATOM 1772 N N . VAL A 1 232 ? 19.438 -21.168 1.115 1.00 54.19 232 VAL A N 1
ATOM 1773 C CA . VAL A 1 232 ? 17.981 -21.026 1.058 1.00 54.19 232 VAL A CA 1
ATOM 1774 C C . VAL A 1 232 ? 17.558 -21.018 -0.409 1.00 54.19 232 VAL A C 1
ATOM 1776 O O . VAL A 1 232 ? 18.072 -20.233 -1.208 1.00 54.19 232 VAL A O 1
ATOM 1779 N N . SER A 1 233 ? 16.629 -21.895 -0.782 1.00 58.75 233 SER A N 1
ATOM 1780 C CA . SER A 1 233 ? 16.067 -21.910 -2.136 1.00 58.75 233 SER A CA 1
ATOM 1781 C C . SER A 1 233 ? 15.324 -20.595 -2.442 1.00 58.75 233 SER A C 1
ATOM 1783 O O . SER A 1 233 ? 14.827 -19.917 -1.541 1.00 58.75 233 SER A O 1
ATOM 1785 N N . SER A 1 234 ? 15.207 -20.209 -3.720 1.00 61.34 234 SER A N 1
ATOM 1786 C CA . SER A 1 234 ? 14.535 -18.954 -4.119 1.00 61.34 234 SER A CA 1
ATOM 1787 C C . SER A 1 234 ? 13.092 -18.851 -3.608 1.00 61.34 234 SER A C 1
ATOM 1789 O O . SER A 1 234 ? 12.637 -17.764 -3.254 1.00 61.34 234 SER A O 1
ATOM 1791 N N . PHE A 1 235 ? 12.389 -19.981 -3.506 1.00 65.69 235 PHE A N 1
ATOM 1792 C CA . PHE A 1 235 ? 11.041 -20.042 -2.947 1.00 65.69 235 PHE A CA 1
ATOM 1793 C C . PHE A 1 235 ? 11.019 -19.777 -1.434 1.00 65.69 235 PHE A C 1
ATOM 1795 O O . PHE A 1 235 ? 10.208 -18.981 -0.959 1.00 65.69 235 PHE A O 1
ATOM 1802 N N . GLU A 1 236 ? 11.929 -20.391 -0.675 1.00 72.06 236 GLU A N 1
ATOM 1803 C CA . GLU A 1 236 ? 12.051 -20.168 0.771 1.00 72.06 236 GLU A CA 1
ATOM 1804 C C . GLU A 1 236 ? 12.456 -18.723 1.090 1.00 72.06 236 GLU A C 1
ATOM 1806 O O . GLU A 1 236 ? 11.946 -18.145 2.048 1.00 72.06 236 GLU A O 1
ATOM 1811 N N . PHE A 1 237 ? 13.292 -18.098 0.253 1.00 76.56 237 PHE A N 1
ATOM 1812 C CA . PHE A 1 237 ? 13.640 -16.679 0.368 1.00 76.56 237 PHE A CA 1
ATOM 1813 C C . PHE A 1 237 ? 12.402 -15.781 0.241 1.00 76.56 237 PHE A C 1
ATOM 1815 O O . PHE A 1 237 ? 12.171 -14.895 1.073 1.00 76.56 237 PHE A O 1
ATOM 1822 N N . THR A 1 238 ? 11.574 -16.013 -0.784 1.00 77.00 238 THR A N 1
ATOM 1823 C CA . THR A 1 238 ? 10.340 -15.244 -0.986 1.00 77.00 238 THR A CA 1
ATOM 1824 C C . THR A 1 238 ? 9.365 -15.473 0.164 1.00 77.00 238 THR A C 1
ATOM 1826 O O . THR A 1 238 ? 8.826 -14.508 0.699 1.00 77.00 238 THR A O 1
ATOM 1829 N N . LEU A 1 239 ? 9.182 -16.720 0.604 1.00 81.94 239 LEU A N 1
ATOM 1830 C CA . LEU A 1 239 ? 8.285 -17.046 1.710 1.00 81.94 239 LEU A CA 1
ATOM 1831 C C . LEU A 1 239 ? 8.737 -16.408 3.030 1.00 81.94 239 LEU A C 1
ATOM 1833 O O . LEU A 1 239 ? 7.923 -15.798 3.722 1.00 81.94 239 LEU A O 1
ATOM 1837 N N . LEU A 1 240 ? 10.030 -16.479 3.358 1.00 76.19 240 LEU A N 1
ATOM 1838 C CA . LEU A 1 240 ? 10.593 -15.843 4.551 1.00 76.19 240 LEU A CA 1
ATOM 1839 C C . LEU A 1 240 ? 10.392 -14.323 4.517 1.00 76.19 240 LEU A C 1
ATOM 1841 O O . LEU A 1 240 ? 10.021 -13.719 5.523 1.00 76.19 240 LEU A O 1
ATOM 1845 N N . THR A 1 241 ? 10.566 -13.712 3.342 1.00 78.06 241 THR A N 1
ATOM 1846 C CA . THR A 1 241 ? 10.307 -12.281 3.141 1.00 78.06 241 THR A CA 1
ATOM 1847 C C . THR A 1 241 ? 8.832 -11.942 3.348 1.00 78.06 241 THR A C 1
ATOM 1849 O O . THR A 1 241 ? 8.525 -10.956 4.016 1.00 78.06 241 THR A O 1
ATOM 1852 N N . ILE A 1 242 ? 7.914 -12.766 2.828 1.00 81.75 242 ILE A N 1
ATOM 1853 C CA . ILE A 1 242 ? 6.466 -12.603 3.024 1.00 81.75 242 ILE A CA 1
ATOM 1854 C C . ILE A 1 242 ? 6.104 -12.680 4.503 1.00 81.75 242 ILE A C 1
ATOM 1856 O O . ILE A 1 242 ? 5.388 -11.811 4.995 1.00 81.75 242 ILE A O 1
ATOM 1860 N N . LEU A 1 243 ? 6.626 -13.673 5.223 1.00 83.88 243 LEU A N 1
ATOM 1861 C CA . LEU A 1 243 ? 6.369 -13.838 6.652 1.00 83.88 243 LEU A CA 1
ATOM 1862 C C . LEU A 1 243 ? 6.942 -12.675 7.469 1.00 83.88 243 LEU A C 1
ATOM 1864 O O . LEU A 1 243 ? 6.242 -12.130 8.320 1.00 83.88 243 LEU A O 1
ATOM 1868 N N . GLY A 1 244 ? 8.172 -12.241 7.181 1.00 74.25 244 GLY A N 1
ATOM 1869 C CA . GLY A 1 244 ? 8.794 -11.097 7.850 1.00 74.25 244 GLY A CA 1
ATOM 1870 C C . GLY A 1 244 ? 8.039 -9.788 7.607 1.00 74.25 244 GLY A C 1
ATOM 1871 O O . GLY A 1 244 ? 7.728 -9.064 8.553 1.00 74.25 244 GLY A O 1
ATOM 1872 N N . CYS A 1 245 ? 7.673 -9.509 6.353 1.00 77.38 245 CYS A N 1
ATOM 1873 C CA . CYS A 1 245 ? 6.893 -8.326 5.979 1.00 77.38 245 CYS A CA 1
ATOM 1874 C C . CYS A 1 245 ? 5.467 -8.368 6.547 1.00 77.38 245 CYS A C 1
ATOM 1876 O O . CYS A 1 245 ? 4.944 -7.351 7.010 1.00 77.38 245 CYS A O 1
ATOM 1878 N N . GLY A 1 246 ? 4.851 -9.551 6.552 1.00 76.94 246 GLY A N 1
ATOM 1879 C CA . GLY A 1 246 ? 3.565 -9.810 7.186 1.00 76.94 246 GLY A CA 1
ATOM 1880 C C . GLY A 1 246 ? 3.606 -9.523 8.678 1.00 76.94 246 GLY A C 1
ATOM 1881 O O . GLY A 1 246 ? 2.765 -8.787 9.181 1.00 76.94 246 GLY A O 1
ATOM 1882 N N . LEU A 1 247 ? 4.635 -10.016 9.372 1.00 81.44 247 LEU A N 1
ATOM 1883 C CA . LEU A 1 247 ? 4.820 -9.797 10.802 1.00 81.44 247 LEU A CA 1
ATOM 1884 C C . LEU A 1 247 ? 4.966 -8.311 11.136 1.00 81.44 247 LEU A C 1
ATOM 1886 O O . LEU A 1 247 ? 4.247 -7.819 12.002 1.00 81.44 247 LEU A O 1
ATOM 1890 N N . VAL A 1 248 ? 5.849 -7.573 10.452 1.00 76.44 248 VAL A N 1
ATOM 1891 C CA . VAL A 1 248 ? 6.023 -6.135 10.737 1.00 76.44 248 VAL A CA 1
ATOM 1892 C C . VAL A 1 248 ? 4.765 -5.334 10.407 1.00 76.44 248 VAL A C 1
ATOM 1894 O O . VAL A 1 248 ? 4.417 -4.409 11.137 1.00 76.44 248 VAL A O 1
ATOM 1897 N N . THR A 1 249 ? 4.035 -5.715 9.357 1.00 81.94 249 THR A N 1
ATOM 1898 C CA . THR A 1 249 ? 2.762 -5.077 8.996 1.00 81.94 249 THR A CA 1
ATOM 1899 C C . THR A 1 249 ? 1.692 -5.347 10.048 1.00 81.94 249 THR A C 1
ATOM 1901 O O . THR A 1 249 ? 1.014 -4.424 10.505 1.00 81.94 249 THR A O 1
ATOM 1904 N N . TRP A 1 250 ? 1.577 -6.601 10.480 1.00 88.44 250 TRP A N 1
ATOM 1905 C CA . TRP A 1 250 ? 0.637 -7.028 11.504 1.00 88.44 250 TRP A CA 1
ATOM 1906 C C . TRP A 1 250 ? 0.929 -6.365 12.851 1.00 88.44 250 TRP A C 1
ATOM 1908 O O . TRP A 1 250 ? 0.022 -5.807 13.467 1.00 88.44 250 TRP A O 1
ATOM 1918 N N . LEU A 1 251 ? 2.196 -6.333 13.277 1.00 81.62 251 LEU A N 1
ATOM 1919 C CA . LEU A 1 251 ? 2.624 -5.672 14.511 1.00 81.62 251 LEU A CA 1
ATOM 1920 C C . LEU A 1 251 ? 2.312 -4.173 14.487 1.00 81.62 251 LEU A C 1
ATOM 1922 O O . LEU A 1 251 ? 1.720 -3.670 15.442 1.00 81.62 251 LEU A O 1
ATOM 1926 N N . SER A 1 252 ? 2.622 -3.475 13.389 1.00 78.25 252 SER A N 1
ATOM 1927 C CA . SER A 1 252 ? 2.315 -2.045 13.225 1.00 78.25 252 SER A CA 1
ATOM 1928 C C . SER A 1 252 ? 0.823 -1.728 13.371 1.00 78.25 252 SER A C 1
ATOM 1930 O O . SER A 1 252 ? 0.467 -0.627 13.790 1.00 78.25 252 SER A O 1
ATOM 1932 N N . ARG A 1 253 ? -0.059 -2.686 13.063 1.00 85.62 253 ARG A N 1
ATOM 1933 C CA . ARG A 1 253 ? -1.510 -2.530 13.219 1.00 85.62 253 ARG A CA 1
ATOM 1934 C C . ARG A 1 253 ? -2.025 -2.956 14.588 1.00 85.62 253 ARG A C 1
ATOM 1936 O O . ARG A 1 253 ? -2.820 -2.256 15.206 1.00 85.62 253 ARG A O 1
ATOM 1943 N N . VAL A 1 254 ? -1.600 -4.118 15.069 1.00 84.62 254 VAL A N 1
ATOM 1944 C CA . VAL A 1 254 ? -2.196 -4.769 16.241 1.00 84.62 254 VAL A CA 1
ATOM 1945 C C . VAL A 1 254 ? -1.613 -4.253 17.554 1.00 84.62 254 VAL A C 1
ATOM 1947 O O . VAL A 1 254 ? -2.354 -4.135 18.533 1.00 84.62 254 VAL A O 1
ATOM 1950 N N . LEU A 1 255 ? -0.327 -3.884 17.589 1.00 83.69 255 LEU A N 1
ATOM 1951 C CA . LEU A 1 255 ? 0.309 -3.380 18.810 1.00 83.69 255 LEU A CA 1
ATOM 1952 C C . LEU A 1 255 ? -0.442 -2.179 19.405 1.00 83.69 255 LEU A C 1
ATOM 1954 O O . LEU A 1 255 ? -0.755 -2.235 20.596 1.00 83.69 255 LEU A O 1
ATOM 1958 N N . PRO A 1 256 ? -0.831 -1.149 18.626 1.00 79.06 256 PRO A N 1
ATOM 1959 C CA . PRO A 1 256 ? -1.680 -0.070 19.123 1.00 79.06 256 PRO A CA 1
ATOM 1960 C C . PRO A 1 256 ? -2.959 -0.541 19.813 1.00 79.06 256 PRO A C 1
ATOM 1962 O O . PRO A 1 256 ? -3.258 -0.070 20.905 1.00 79.06 256 PRO A O 1
ATOM 1965 N N . PHE A 1 257 ? -3.683 -1.499 19.227 1.00 80.19 257 PHE A N 1
ATOM 1966 C CA . PHE A 1 257 ? -4.943 -2.026 19.763 1.00 80.19 257 PHE A CA 1
ATOM 1967 C C . PHE A 1 257 ? -4.771 -2.800 21.078 1.00 80.19 257 PHE A C 1
ATOM 1969 O O . PHE A 1 257 ? -5.664 -2.771 21.928 1.00 80.19 257 PHE A O 1
ATOM 1976 N N . ILE A 1 258 ? -3.628 -3.464 21.270 1.00 82.00 258 ILE A N 1
ATOM 1977 C CA . ILE A 1 258 ? -3.290 -4.167 22.517 1.00 82.00 258 ILE A CA 1
ATOM 1978 C C . ILE A 1 258 ? -2.803 -3.174 23.585 1.00 82.00 258 ILE A C 1
ATOM 1980 O O . ILE A 1 258 ? -3.190 -3.258 24.752 1.00 82.00 258 ILE A O 1
ATOM 1984 N N . LEU A 1 259 ? -1.962 -2.217 23.190 1.00 77.44 259 LEU A N 1
ATOM 1985 C CA . LEU A 1 259 ? -1.233 -1.313 24.087 1.00 77.44 259 LEU A CA 1
ATOM 1986 C C . LEU A 1 259 ? -1.972 -0.001 24.391 1.00 77.44 259 LEU A C 1
ATOM 1988 O O . LEU A 1 259 ? -1.498 0.815 25.182 1.00 77.44 259 LEU A O 1
ATOM 1992 N N . LEU A 1 260 ? -3.167 0.173 23.831 1.00 64.44 260 LEU A N 1
ATOM 1993 C CA . LEU A 1 260 ? -4.097 1.298 23.974 1.00 64.44 260 LEU A CA 1
ATOM 1994 C C . LEU A 1 260 ? -4.320 1.856 25.392 1.00 64.44 260 LEU A C 1
ATOM 1996 O O . LEU A 1 260 ? -4.793 2.984 25.537 1.00 64.44 260 LEU A O 1
ATOM 2000 N N . LYS A 1 261 ? -4.064 1.069 26.445 1.00 54.72 261 LYS A N 1
ATOM 2001 C CA . LYS A 1 261 ? -4.166 1.528 27.843 1.00 54.72 261 LYS A CA 1
ATOM 2002 C C . LYS A 1 261 ? -2.901 2.227 28.357 1.00 54.72 261 LYS A C 1
ATOM 2004 O O . LYS A 1 261 ? -2.963 2.830 29.421 1.00 54.72 261 LYS A O 1
ATOM 2009 N N . LYS A 1 262 ? -1.771 2.135 27.646 1.00 55.19 262 LYS A N 1
ATOM 2010 C CA . LYS A 1 262 ? -0.448 2.589 28.112 1.00 55.19 262 LYS A CA 1
ATOM 2011 C C . LYS A 1 262 ? 0.340 3.436 27.107 1.00 55.19 262 LYS A C 1
ATOM 2013 O O . LYS A 1 262 ? 1.363 3.990 27.489 1.00 55.19 262 LYS A O 1
ATOM 2018 N N . MET A 1 263 ? -0.098 3.544 25.851 1.00 63.03 263 MET A N 1
ATOM 2019 C CA . MET A 1 263 ? 0.630 4.298 24.826 1.00 63.03 263 MET A CA 1
ATOM 2020 C C . MET A 1 263 ? -0.051 5.626 24.496 1.00 63.03 263 MET A C 1
ATOM 2022 O O . MET A 1 263 ? -1.101 5.666 23.862 1.00 63.03 263 MET A O 1
ATOM 2026 N N . THR A 1 264 ? 0.597 6.717 24.889 1.00 63.31 264 THR A N 1
ATOM 2027 C CA . THR A 1 264 ? 0.401 8.052 24.317 1.00 63.31 264 THR A CA 1
ATOM 2028 C C . THR A 1 264 ? 1.673 8.393 23.549 1.00 63.31 264 THR A C 1
ATOM 2030 O O . THR A 1 264 ? 2.727 8.535 24.170 1.00 63.31 264 THR A O 1
ATOM 2033 N N . LEU A 1 265 ? 1.620 8.477 22.216 1.00 65.75 265 LEU A N 1
ATOM 2034 C CA . LEU A 1 265 ? 2.793 8.932 21.462 1.00 65.75 265 LEU A CA 1
ATOM 2035 C C . LEU A 1 265 ? 3.027 10.421 21.716 1.00 65.75 265 LEU A C 1
ATOM 2037 O O . LEU A 1 265 ? 2.079 11.195 21.867 1.00 65.75 265 LEU A O 1
ATOM 2041 N N . SER A 1 266 ? 4.297 10.821 21.743 1.00 71.94 266 SER A N 1
ATOM 2042 C CA . SER A 1 266 ? 4.658 12.233 21.795 1.00 71.94 266 SER A CA 1
ATOM 2043 C C . SER A 1 266 ? 4.166 12.947 20.532 1.00 71.94 266 SER A C 1
ATOM 2045 O O . SER A 1 266 ? 4.139 12.365 19.445 1.00 71.94 266 SER A O 1
ATOM 2047 N N . LYS A 1 267 ? 3.806 14.230 20.659 1.00 71.38 267 LYS A N 1
ATOM 2048 C CA . LYS A 1 267 ? 3.378 15.063 19.523 1.00 71.38 267 LYS A CA 1
ATOM 2049 C C . LYS A 1 267 ? 4.405 15.039 18.381 1.00 71.38 267 LYS A C 1
ATOM 2051 O O . LYS A 1 267 ? 4.027 14.887 17.227 1.00 71.38 267 LYS A O 1
ATOM 2056 N N . LEU A 1 268 ? 5.692 15.072 18.735 1.00 57.66 268 LEU A N 1
ATOM 2057 C CA . LEU A 1 268 ? 6.811 14.977 17.798 1.00 57.66 268 LEU A CA 1
ATOM 2058 C C . LEU A 1 268 ? 6.787 13.682 16.972 1.00 57.66 268 LEU A C 1
ATOM 2060 O O . LEU A 1 268 ? 7.019 13.718 15.771 1.00 57.66 268 LEU A O 1
ATOM 2064 N N . LEU A 1 269 ? 6.500 12.536 17.596 1.00 62.16 269 LEU A N 1
ATOM 2065 C CA . LEU A 1 269 ? 6.465 11.255 16.889 1.00 62.16 269 LEU A CA 1
ATOM 2066 C C . LEU A 1 269 ? 5.246 11.150 15.967 1.00 62.16 269 LEU A C 1
ATOM 2068 O O . LEU A 1 269 ? 5.339 10.561 14.895 1.00 62.16 269 LEU A O 1
ATOM 2072 N N . VAL A 1 270 ? 4.116 11.742 16.361 1.00 64.31 270 VAL A N 1
ATOM 2073 C CA . VAL A 1 270 ? 2.926 11.828 15.503 1.00 64.31 270 VAL A CA 1
ATOM 2074 C C . VAL A 1 270 ? 3.204 12.691 14.273 1.00 64.31 270 VAL A C 1
ATOM 2076 O O . VAL A 1 270 ? 2.895 12.266 13.163 1.00 64.31 270 VAL A O 1
ATOM 2079 N N . GLU A 1 271 ? 3.830 13.856 14.461 1.00 64.69 271 GLU A N 1
ATOM 2080 C CA . GLU A 1 271 ? 4.264 14.723 13.359 1.00 64.69 271 GLU A CA 1
ATOM 2081 C C . GLU A 1 271 ? 5.301 14.026 12.468 1.00 64.69 271 GLU A C 1
ATOM 2083 O O . GLU A 1 271 ? 5.171 14.046 11.254 1.00 64.69 271 GLU A O 1
ATOM 2088 N N . TYR A 1 272 ? 6.288 13.326 13.033 1.00 62.59 272 TYR A N 1
ATOM 2089 C CA . TYR A 1 272 ? 7.257 12.560 12.242 1.00 62.59 272 TYR A CA 1
ATOM 2090 C C . TYR A 1 272 ? 6.578 11.497 11.364 1.00 62.59 272 TYR A C 1
ATOM 2092 O O . TYR A 1 272 ? 6.816 11.431 10.158 1.00 62.59 272 TYR A O 1
ATOM 2100 N N . LEU A 1 273 ? 5.710 10.675 11.961 1.00 60.34 273 LEU A N 1
ATOM 2101 C CA . LEU A 1 273 ? 5.043 9.567 11.278 1.00 60.34 273 LEU A CA 1
ATOM 2102 C C . LEU A 1 273 ? 4.065 10.032 10.186 1.00 60.34 273 LEU A C 1
ATOM 2104 O O . LEU A 1 273 ? 3.817 9.266 9.253 1.00 60.34 273 LEU A O 1
ATOM 2108 N N . SER A 1 274 ? 3.534 11.260 10.250 1.00 63.94 274 SER A N 1
ATOM 2109 C CA . SER A 1 274 ? 2.698 11.804 9.168 1.00 63.94 274 SER A CA 1
ATOM 2110 C C . SER A 1 274 ? 3.506 12.152 7.913 1.00 63.94 274 SER A C 1
ATOM 2112 O O . SER A 1 274 ? 2.981 12.068 6.803 1.00 63.94 274 SER A O 1
ATOM 2114 N N . PHE A 1 275 ? 4.802 12.452 8.048 1.00 61.41 275 PHE A N 1
ATOM 2115 C CA . PHE A 1 275 ? 5.677 12.734 6.909 1.00 61.41 275 PHE A CA 1
ATOM 2116 C C . PHE A 1 275 ? 6.174 11.484 6.177 1.00 61.41 275 PHE A C 1
ATOM 2118 O O . PHE A 1 275 ? 6.424 11.533 4.970 1.00 61.41 275 PHE A O 1
ATOM 2125 N N . VAL A 1 276 ? 6.315 10.361 6.887 1.00 61.50 276 VAL A N 1
ATOM 2126 C CA . VAL A 1 276 ? 6.941 9.131 6.369 1.00 61.50 276 VAL A CA 1
ATOM 2127 C C . VAL A 1 276 ? 6.346 8.659 5.030 1.00 61.50 276 VAL A C 1
ATOM 2129 O O . VAL A 1 276 ? 7.120 8.406 4.104 1.00 61.50 276 VAL A O 1
ATOM 2132 N N . PRO A 1 277 ? 5.013 8.589 4.838 1.00 58.56 277 PRO A N 1
ATOM 2133 C CA . PRO A 1 277 ? 4.443 8.114 3.578 1.00 58.56 277 PRO A CA 1
ATOM 2134 C C . PRO A 1 277 ? 4.755 9.039 2.400 1.00 58.56 277 PRO A C 1
ATOM 2136 O O . PRO A 1 277 ? 5.056 8.560 1.311 1.00 58.56 277 PRO A O 1
ATOM 2139 N N . ILE A 1 278 ? 4.718 10.359 2.617 1.00 64.88 278 ILE A N 1
ATOM 2140 C CA . ILE A 1 278 ? 5.004 11.354 1.574 1.00 64.88 278 ILE A CA 1
ATOM 2141 C C . ILE A 1 278 ? 6.451 11.197 1.109 1.00 64.88 278 ILE A C 1
ATOM 2143 O O . ILE A 1 278 ? 6.704 11.117 -0.092 1.00 64.88 278 ILE A O 1
ATOM 2147 N N . VAL A 1 279 ? 7.390 11.087 2.053 1.00 62.94 279 VAL A N 1
ATOM 2148 C CA . VAL A 1 279 ? 8.817 10.920 1.750 1.00 62.94 279 VAL A CA 1
ATOM 2149 C C . VAL A 1 279 ? 9.071 9.605 1.021 1.00 62.94 279 VAL A C 1
ATOM 2151 O O . VAL A 1 279 ? 9.748 9.611 -0.000 1.00 62.94 279 VAL A O 1
ATOM 2154 N N . ILE A 1 280 ? 8.501 8.487 1.479 1.00 61.56 280 ILE A N 1
ATOM 2155 C CA . ILE A 1 280 ? 8.770 7.183 0.858 1.00 61.56 280 ILE A CA 1
ATOM 2156 C C . ILE A 1 280 ? 8.170 7.081 -0.544 1.00 61.56 280 ILE A C 1
ATOM 2158 O O . ILE A 1 280 ? 8.867 6.655 -1.459 1.00 61.56 280 ILE A O 1
ATOM 2162 N N . MET A 1 281 ? 6.915 7.496 -0.747 1.00 66.06 281 MET A N 1
ATOM 2163 C CA . MET A 1 281 ? 6.305 7.445 -2.084 1.00 66.06 281 MET A CA 1
ATOM 2164 C C . MET A 1 281 ? 7.039 8.364 -3.065 1.00 66.06 281 MET A C 1
ATOM 2166 O O . MET A 1 281 ? 7.233 8.000 -4.222 1.00 66.06 281 MET A O 1
ATOM 2170 N N . SER A 1 282 ? 7.507 9.522 -2.591 1.00 65.50 282 SER A N 1
ATOM 2171 C CA . SER A 1 282 ? 8.338 10.424 -3.396 1.00 65.50 282 SER A CA 1
ATOM 2172 C C . SER A 1 282 ? 9.692 9.806 -3.717 1.00 65.50 282 SER A C 1
ATOM 2174 O O . SER A 1 282 ? 10.106 9.823 -4.868 1.00 65.50 282 SER A O 1
ATOM 2176 N N . ALA A 1 283 ? 10.365 9.218 -2.726 1.00 65.12 283 ALA A N 1
ATOM 2177 C CA . ALA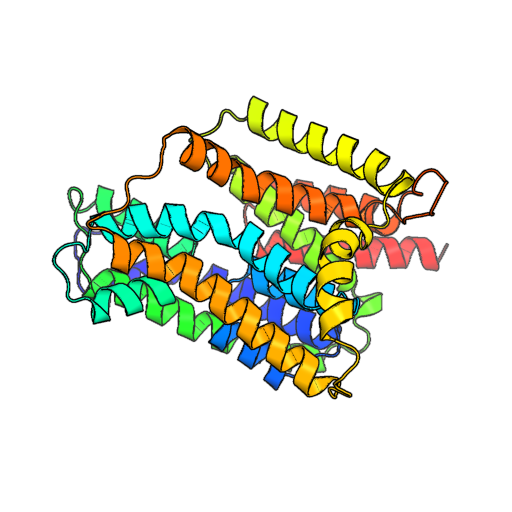 A 1 283 ? 11.661 8.572 -2.903 1.00 65.12 283 ALA A CA 1
ATOM 2178 C C . ALA A 1 283 ? 11.583 7.411 -3.903 1.00 65.12 283 ALA A C 1
ATOM 2180 O O . ALA A 1 283 ? 12.420 7.323 -4.793 1.00 65.12 283 ALA A O 1
ATOM 2181 N N . LEU A 1 284 ? 10.549 6.570 -3.802 1.00 67.88 284 LEU A N 1
ATOM 2182 C CA . LEU A 1 284 ? 10.330 5.443 -4.711 1.00 67.88 284 LEU A CA 1
ATOM 2183 C C . LEU A 1 284 ? 9.936 5.883 -6.122 1.00 67.88 284 LEU A C 1
ATOM 2185 O O . LEU A 1 284 ? 10.252 5.200 -7.091 1.00 67.88 284 LEU A O 1
ATOM 2189 N N . TRP A 1 285 ? 9.257 7.017 -6.276 1.00 78.12 285 TRP A N 1
ATOM 2190 C CA . TRP A 1 285 ? 9.041 7.584 -7.603 1.00 78.12 285 TRP A CA 1
ATOM 2191 C C . TRP A 1 285 ? 10.360 8.100 -8.195 1.00 78.12 285 TRP A C 1
ATOM 2193 O O . TRP A 1 285 ? 10.736 7.706 -9.297 1.00 78.12 285 TRP A O 1
ATOM 2203 N N . VAL A 1 286 ? 11.097 8.921 -7.444 1.00 74.25 286 VAL A N 1
ATOM 2204 C CA . VAL A 1 286 ? 12.363 9.530 -7.884 1.00 74.25 286 VAL A CA 1
ATOM 2205 C C . VAL A 1 286 ? 13.420 8.493 -8.212 1.00 74.25 286 VAL A C 1
ATOM 2207 O O . VAL A 1 286 ? 14.127 8.648 -9.204 1.00 74.25 286 VAL A O 1
ATOM 2210 N N . SER A 1 287 ? 13.519 7.429 -7.417 1.00 70.50 287 SER A N 1
ATOM 2211 C CA . SER A 1 287 ? 14.494 6.361 -7.636 1.00 70.50 287 SER A CA 1
ATOM 2212 C C . SER A 1 287 ? 14.356 5.710 -9.008 1.00 70.50 287 SER A C 1
ATOM 2214 O O . SER A 1 287 ? 15.327 5.173 -9.518 1.00 70.50 287 SER A O 1
ATOM 2216 N N . ASN A 1 288 ? 13.162 5.766 -9.602 1.00 78.56 288 ASN A N 1
ATOM 2217 C CA . ASN A 1 288 ? 12.879 5.214 -10.919 1.00 78.56 288 ASN A CA 1
ATOM 2218 C C . ASN A 1 288 ? 13.002 6.247 -12.055 1.00 78.56 288 ASN A C 1
ATOM 2220 O O . ASN A 1 288 ? 12.895 5.882 -13.221 1.00 78.56 288 ASN A O 1
ATOM 2224 N N . LEU A 1 289 ? 13.229 7.529 -11.750 1.00 83.50 289 LEU A N 1
ATOM 2225 C CA . LEU A 1 289 ? 13.499 8.566 -12.756 1.00 83.50 289 LEU A CA 1
ATOM 2226 C C . LEU A 1 289 ? 14.977 8.635 -13.152 1.00 83.50 289 LEU A C 1
ATOM 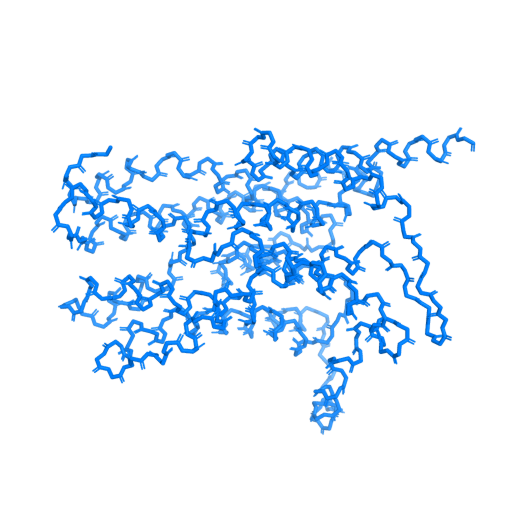2228 O O . LEU A 1 289 ? 15.315 9.263 -14.156 1.00 83.50 289 LEU A O 1
ATOM 2232 N N . PHE A 1 290 ? 15.855 8.019 -12.364 1.00 81.38 290 PHE A N 1
ATOM 2233 C CA . PHE A 1 290 ? 17.297 8.105 -12.535 1.00 81.38 290 PHE A CA 1
ATOM 2234 C C . PHE A 1 290 ? 17.924 6.714 -12.566 1.00 81.38 290 PHE A C 1
ATOM 2236 O O . PHE A 1 290 ? 17.711 5.899 -11.673 1.00 81.38 290 PHE A O 1
ATOM 2243 N N . VAL A 1 291 ? 18.755 6.470 -13.574 1.00 78.62 291 VAL A N 1
ATOM 2244 C CA . VAL A 1 291 ? 19.624 5.299 -13.656 1.00 78.62 291 VAL A CA 1
ATOM 2245 C C . VAL A 1 291 ? 20.927 5.623 -12.938 1.00 78.62 291 VAL A C 1
ATOM 2247 O O . VAL A 1 291 ? 21.609 6.608 -13.238 1.00 78.62 291 VAL A O 1
ATOM 2250 N N . GLN A 1 292 ? 21.257 4.793 -11.957 1.00 71.00 292 GLN A N 1
ATOM 2251 C CA . GLN A 1 292 ? 22.411 4.994 -11.099 1.00 71.00 292 GLN A CA 1
ATOM 2252 C C . GLN A 1 292 ? 23.723 4.608 -11.793 1.00 71.00 292 GLN A C 1
ATOM 2254 O O . GLN A 1 292 ? 23.862 3.489 -12.281 1.00 71.00 292 GLN A O 1
ATOM 2259 N N . HIS A 1 293 ? 24.713 5.504 -11.719 1.00 73.25 293 HIS A N 1
ATOM 2260 C CA . HIS A 1 293 ? 26.107 5.242 -12.090 1.00 73.25 293 HIS A CA 1
ATOM 2261 C C . HIS A 1 293 ? 27.009 5.575 -10.901 1.00 73.25 293 HIS A C 1
ATOM 2263 O O . HIS A 1 293 ? 27.128 6.731 -10.507 1.00 73.25 293 HIS A O 1
ATOM 2269 N N . LEU A 1 294 ? 27.627 4.562 -10.298 1.00 64.88 294 LEU A N 1
ATOM 2270 C CA . LEU A 1 294 ? 28.516 4.725 -9.142 1.00 64.88 294 LEU A CA 1
ATOM 2271 C C . LEU A 1 294 ? 29.679 5.679 -9.463 1.00 64.88 294 LEU A C 1
ATOM 2273 O O . LEU A 1 294 ? 30.406 5.463 -10.429 1.00 64.88 294 LEU A O 1
ATOM 2277 N N . GLY A 1 295 ? 29.863 6.719 -8.642 1.00 62.62 295 GLY A N 1
ATOM 2278 C CA . GLY A 1 295 ? 30.937 7.705 -8.819 1.00 62.62 295 GLY A CA 1
ATOM 2279 C C . GLY A 1 295 ? 30.688 8.748 -9.917 1.00 62.62 295 GLY A C 1
ATOM 2280 O O . GLY A 1 295 ? 31.524 9.630 -10.111 1.00 62.62 295 GLY A O 1
ATOM 2281 N N . HIS A 1 296 ? 29.540 8.696 -10.596 1.00 75.75 296 HIS A N 1
ATOM 2282 C CA . HIS A 1 296 ? 29.132 9.652 -11.624 1.00 75.75 296 HIS A CA 1
ATOM 2283 C C . HIS A 1 296 ? 27.738 10.218 -11.330 1.00 75.75 296 HIS A C 1
ATOM 2285 O O . HIS A 1 296 ? 27.006 9.726 -10.470 1.00 75.75 296 HIS A O 1
ATOM 2291 N N . PHE A 1 297 ? 27.362 11.285 -12.039 1.00 75.44 297 PHE A N 1
ATOM 2292 C CA . PHE A 1 297 ? 26.000 11.801 -11.948 1.00 75.44 297 PHE A CA 1
ATOM 2293 C C . PHE A 1 297 ? 25.001 10.762 -12.485 1.00 75.44 297 PHE A C 1
ATOM 2295 O O . PHE A 1 297 ? 25.257 10.178 -13.544 1.00 75.44 297 PHE A O 1
ATOM 2302 N N . PRO A 1 298 ? 23.868 10.530 -11.793 1.00 80.88 298 PRO A N 1
ATOM 2303 C CA . PRO A 1 298 ? 22.824 9.643 -12.291 1.00 80.88 298 PRO A CA 1
ATOM 2304 C C . PRO A 1 298 ? 22.306 10.132 -13.646 1.00 80.88 298 PRO A C 1
ATOM 2306 O O . PRO A 1 298 ? 22.035 11.322 -13.819 1.00 80.88 298 PRO A O 1
ATOM 2309 N N . SER A 1 299 ? 22.146 9.225 -14.609 1.00 84.50 299 SER A N 1
ATOM 2310 C CA . SER A 1 299 ? 21.529 9.572 -15.893 1.00 84.50 299 SER A CA 1
ATOM 2311 C C . SER A 1 299 ? 20.010 9.511 -15.775 1.00 84.50 299 SER A C 1
ATOM 2313 O O . SER A 1 299 ? 19.478 8.706 -15.019 1.00 84.50 299 SER A O 1
ATOM 2315 N N . VAL A 1 300 ? 19.292 10.324 -16.541 1.00 86.62 300 VAL A N 1
ATOM 2316 C CA . VAL A 1 300 ? 17.823 10.327 -16.529 1.00 86.62 300 VAL A CA 1
ATOM 2317 C C . VAL A 1 300 ? 17.279 9.111 -17.283 1.00 86.62 300 VAL A C 1
ATOM 2319 O O . VAL A 1 300 ? 17.689 8.853 -18.415 1.00 86.62 300 VAL A O 1
ATOM 2322 N N . ASP A 1 301 ? 16.329 8.395 -16.680 1.00 87.00 301 ASP A N 1
ATOM 2323 C CA . ASP A 1 301 ? 15.482 7.444 -17.402 1.00 87.00 301 ASP A CA 1
ATOM 2324 C C . ASP A 1 301 ? 14.380 8.222 -18.131 1.00 87.00 301 ASP A C 1
ATOM 2326 O O . ASP A 1 301 ? 13.338 8.578 -17.569 1.00 87.00 301 ASP A O 1
ATOM 2330 N N . TRP A 1 302 ? 14.631 8.519 -19.404 1.00 86.31 302 TRP A N 1
ATOM 2331 C CA . TRP A 1 302 ? 13.707 9.288 -20.233 1.00 86.31 302 TRP A CA 1
ATOM 2332 C C . TRP A 1 302 ? 12.361 8.592 -20.429 1.00 86.31 302 TRP A C 1
ATOM 2334 O O . TRP A 1 302 ? 11.342 9.278 -20.528 1.00 86.31 302 TRP A O 1
ATOM 2344 N N . ASN A 1 303 ? 12.327 7.257 -20.431 1.00 87.19 303 ASN A N 1
ATOM 2345 C CA . ASN A 1 303 ? 11.081 6.517 -20.599 1.00 87.19 303 ASN A CA 1
ATOM 2346 C C . ASN A 1 303 ? 10.162 6.762 -19.398 1.00 87.19 303 ASN A C 1
ATOM 2348 O O . ASN A 1 303 ? 8.996 7.135 -19.557 1.00 87.19 303 ASN A O 1
ATOM 2352 N N . ASN A 1 304 ? 10.714 6.628 -18.191 1.00 87.44 304 ASN A N 1
ATOM 2353 C CA . ASN A 1 304 ? 9.965 6.832 -16.955 1.00 87.44 304 ASN A CA 1
ATOM 2354 C C . ASN A 1 304 ? 9.619 8.307 -16.723 1.00 87.44 304 ASN A C 1
ATOM 2356 O O . ASN A 1 304 ? 8.536 8.612 -16.213 1.00 87.44 304 ASN A O 1
ATOM 2360 N N . LEU A 1 305 ? 10.494 9.235 -17.121 1.00 90.06 305 LEU A N 1
ATOM 2361 C CA . LEU A 1 305 ? 10.227 10.667 -17.002 1.00 90.06 305 LEU A CA 1
ATOM 2362 C C . LEU A 1 305 ? 9.028 11.086 -17.864 1.00 90.06 305 LEU A C 1
ATOM 2364 O O . LEU A 1 305 ? 8.092 11.704 -17.352 1.00 90.06 305 LEU A O 1
ATOM 2368 N N . TRP A 1 306 ? 9.019 10.707 -19.145 1.00 90.50 306 TRP A N 1
ATOM 2369 C CA . TRP A 1 306 ? 7.926 11.057 -20.053 1.00 90.50 306 TRP A CA 1
ATOM 2370 C C . TRP A 1 306 ? 6.611 10.382 -19.673 1.00 90.50 306 TRP A C 1
ATOM 2372 O O . TRP A 1 306 ? 5.569 11.032 -19.729 1.00 90.50 306 TRP A O 1
ATOM 2382 N N . ALA A 1 307 ? 6.644 9.130 -19.206 1.00 91.00 307 ALA A N 1
ATOM 2383 C CA . ALA A 1 307 ? 5.454 8.443 -18.706 1.00 91.00 307 ALA A CA 1
ATOM 2384 C C . ALA A 1 307 ? 4.914 9.050 -17.392 1.00 91.00 307 ALA A C 1
ATOM 2386 O O . ALA A 1 307 ? 3.707 9.016 -17.133 1.00 91.00 307 ALA A O 1
ATOM 2387 N N . SER A 1 308 ? 5.772 9.667 -16.569 1.00 91.44 308 SER A N 1
ATOM 2388 C CA . SER A 1 308 ? 5.362 10.282 -15.297 1.00 91.44 308 SER A CA 1
ATOM 2389 C C . SER A 1 308 ? 4.4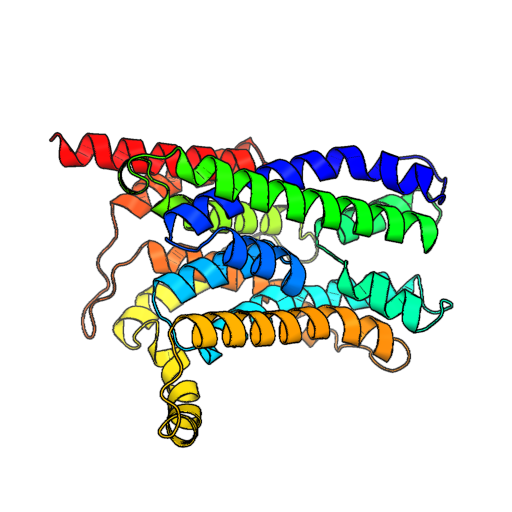64 11.508 -15.481 1.00 91.44 308 SER A C 1
ATOM 2391 O O . SER A 1 308 ? 3.548 11.708 -14.687 1.00 91.44 308 SER A O 1
ATOM 2393 N N . ILE A 1 309 ? 4.670 12.317 -16.523 1.00 93.25 309 ILE A N 1
ATOM 2394 C CA . ILE A 1 309 ? 3.908 13.559 -16.755 1.00 93.25 309 ILE A CA 1
ATOM 2395 C C . ILE A 1 309 ? 2.393 13.309 -16.918 1.00 93.25 309 ILE A C 1
ATOM 2397 O O . ILE A 1 309 ? 1.618 13.835 -16.112 1.00 93.25 309 ILE A O 1
ATOM 2401 N N . PRO A 1 310 ? 1.925 12.504 -17.896 1.00 93.19 310 PRO A N 1
ATOM 2402 C CA . PRO A 1 310 ? 0.500 12.204 -18.052 1.00 93.19 310 PRO A CA 1
ATOM 2403 C C . PRO A 1 310 ? -0.070 11.469 -16.834 1.00 93.19 310 PRO A C 1
ATOM 2405 O O . PRO A 1 310 ? -1.235 11.660 -16.491 1.00 93.19 310 PRO A O 1
ATOM 2408 N N . THR A 1 311 ? 0.756 10.699 -1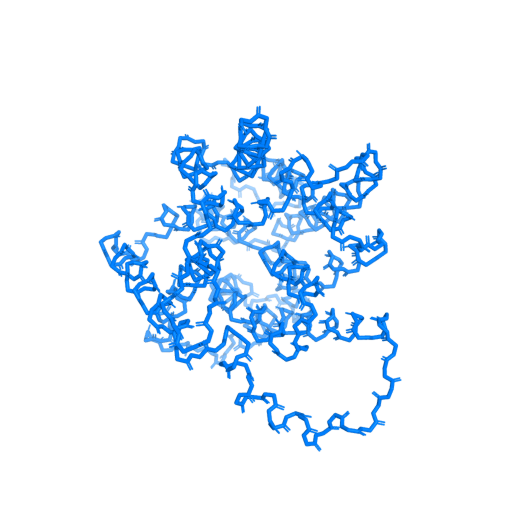6.124 1.00 91.69 311 THR A N 1
ATOM 2409 C CA . THR A 1 311 ? 0.364 10.021 -14.883 1.00 91.69 311 THR A CA 1
ATOM 2410 C C . THR A 1 311 ? 0.070 11.008 -13.753 1.00 91.69 311 THR A C 1
ATOM 2412 O O . THR A 1 311 ? -0.955 10.892 -13.081 1.00 91.69 311 THR A O 1
ATOM 2415 N N . VAL A 1 312 ? 0.920 12.023 -13.562 1.00 93.06 312 VAL A N 1
ATOM 2416 C CA . VAL A 1 312 ? 0.688 13.105 -12.589 1.00 93.06 312 VAL A CA 1
ATOM 2417 C C . VAL A 1 312 ? -0.567 13.897 -12.957 1.00 93.06 312 VAL A C 1
ATOM 2419 O O . VAL A 1 312 ? -1.386 14.194 -12.087 1.00 93.06 312 VAL A O 1
ATOM 2422 N N . ILE A 1 313 ? -0.769 14.192 -14.245 1.00 92.44 313 ILE A N 1
ATOM 2423 C CA . ILE A 1 313 ? -1.983 14.867 -14.726 1.00 92.44 313 ILE A CA 1
ATOM 2424 C C . ILE A 1 313 ? -3.223 14.022 -14.408 1.00 92.44 313 ILE A C 1
ATOM 2426 O O . ILE A 1 313 ? -4.185 14.530 -13.827 1.00 92.44 313 ILE A O 1
ATOM 2430 N N . ALA A 1 314 ? -3.195 12.723 -14.714 1.00 90.88 314 ALA A N 1
ATOM 2431 C CA . ALA A 1 314 ? -4.279 11.807 -14.376 1.00 90.88 314 ALA A CA 1
ATOM 2432 C C . ALA A 1 314 ? -4.530 11.753 -12.865 1.00 90.88 314 ALA A C 1
ATOM 2434 O O . ALA A 1 314 ? -5.690 11.705 -12.449 1.00 90.88 314 ALA A O 1
ATOM 2435 N N . ALA A 1 315 ? -3.484 11.828 -12.039 1.00 88.12 315 ALA A N 1
ATOM 2436 C CA . ALA A 1 315 ? -3.628 11.884 -10.588 1.00 88.12 315 ALA A CA 1
ATOM 2437 C C . ALA A 1 315 ? -4.397 13.124 -10.135 1.00 88.12 315 ALA A C 1
ATOM 2439 O O . ALA A 1 315 ? -5.361 13.001 -9.375 1.00 88.12 315 ALA A O 1
ATOM 2440 N N . ILE A 1 316 ? -4.039 14.287 -10.681 1.00 90.81 316 ILE A N 1
ATOM 2441 C CA . ILE A 1 316 ? -4.676 15.567 -10.369 1.00 90.81 316 ILE A CA 1
ATOM 2442 C C . ILE A 1 316 ? -6.148 15.591 -10.794 1.00 90.81 316 ILE A C 1
ATOM 2444 O O . ILE A 1 316 ? -7.006 16.047 -10.032 1.00 90.81 316 ILE A O 1
ATOM 2448 N N . LEU A 1 317 ? -6.445 15.088 -11.994 1.00 90.31 317 LEU A N 1
ATOM 2449 C CA . LEU A 1 317 ? -7.783 15.150 -12.581 1.00 90.31 317 LEU A CA 1
ATOM 2450 C C . LEU A 1 317 ? -8.731 14.095 -12.008 1.00 90.31 317 LEU A C 1
ATOM 2452 O O . LEU A 1 317 ? -9.861 14.411 -11.640 1.00 90.31 317 LEU A O 1
ATOM 2456 N N . THR A 1 318 ? -8.286 12.839 -11.943 1.00 85.38 318 THR A N 1
ATOM 2457 C CA . THR A 1 318 ? -9.182 11.705 -11.666 1.00 85.38 318 THR A CA 1
ATOM 2458 C C . THR A 1 318 ? -9.309 11.396 -10.185 1.00 85.38 318 THR A C 1
ATOM 2460 O O . THR A 1 318 ? -10.361 10.923 -9.756 1.00 85.38 318 THR A O 1
ATOM 2463 N N . LYS A 1 319 ? -8.241 11.623 -9.401 1.00 82.62 319 LYS A N 1
ATOM 2464 C CA . LYS A 1 319 ? -8.148 11.202 -7.992 1.00 82.62 319 LYS A CA 1
ATOM 2465 C C . LYS A 1 319 ? -8.511 9.720 -7.799 1.00 82.62 319 LYS A C 1
ATOM 2467 O O . LYS A 1 319 ? -9.024 9.333 -6.752 1.00 82.62 319 LYS A O 1
ATOM 2472 N N . ASN A 1 320 ? -8.268 8.893 -8.816 1.00 76.88 320 ASN A N 1
ATOM 2473 C CA . ASN A 1 320 ? -8.634 7.483 -8.836 1.00 76.88 320 ASN A CA 1
ATOM 2474 C C . ASN A 1 320 ? -7.393 6.641 -9.131 1.00 76.88 320 ASN A C 1
ATOM 2476 O O . ASN A 1 320 ? -6.859 6.692 -10.236 1.00 76.88 320 ASN A O 1
ATOM 2480 N N . LEU A 1 321 ? -6.947 5.848 -8.153 1.00 69.56 321 LEU A N 1
ATOM 2481 C CA . LEU A 1 321 ? -5.691 5.105 -8.263 1.00 69.56 321 LEU A CA 1
ATOM 2482 C C . LEU A 1 321 ? -5.656 4.146 -9.460 1.00 69.56 321 LEU A C 1
ATOM 2484 O O . LEU A 1 321 ? -4.631 4.064 -10.128 1.00 69.56 321 LEU A O 1
ATOM 2488 N N . LEU A 1 322 ? -6.769 3.475 -9.774 1.00 71.50 322 LEU A N 1
ATOM 2489 C CA . LEU A 1 322 ? -6.844 2.571 -10.923 1.00 71.50 322 LEU A CA 1
ATOM 2490 C C . LEU A 1 322 ? -6.596 3.325 -12.234 1.00 71.50 322 LEU A C 1
ATOM 2492 O O . LEU A 1 322 ? -5.775 2.898 -13.040 1.00 71.50 322 LEU A O 1
ATOM 2496 N N . LEU A 1 323 ? -7.279 4.456 -12.436 1.00 78.00 323 LEU A N 1
ATOM 2497 C CA . LEU A 1 323 ? -7.111 5.261 -13.648 1.00 78.00 323 LEU A CA 1
ATOM 2498 C C . LEU A 1 323 ? -5.696 5.830 -13.757 1.00 78.00 323 LEU A C 1
ATOM 2500 O O . LEU A 1 323 ? -5.133 5.831 -14.845 1.00 78.00 323 LEU A O 1
ATOM 2504 N N . ILE A 1 324 ? -5.103 6.256 -12.642 1.00 84.31 324 ILE A N 1
ATOM 2505 C CA . ILE A 1 324 ? -3.722 6.757 -12.607 1.00 84.31 324 ILE A CA 1
ATOM 2506 C C . ILE A 1 324 ? -2.746 5.672 -13.066 1.00 84.31 324 ILE A C 1
ATOM 2508 O O . ILE A 1 324 ? -1.910 5.921 -13.931 1.00 84.31 324 ILE A O 1
ATOM 2512 N N . VAL A 1 325 ? -2.884 4.457 -12.526 1.00 77.31 325 VAL A N 1
ATOM 2513 C CA . VAL A 1 325 ? -2.032 3.318 -12.889 1.00 77.31 325 VAL A CA 1
ATOM 2514 C C . VAL A 1 325 ? -2.214 2.947 -14.359 1.00 77.31 325 VAL A C 1
ATOM 2516 O O . VAL A 1 325 ? -1.222 2.804 -15.069 1.00 77.31 325 VAL A O 1
ATOM 2519 N N . LEU A 1 326 ? -3.456 2.846 -14.843 1.00 82.06 326 LEU A N 1
ATOM 2520 C CA . LEU A 1 326 ? -3.737 2.531 -16.247 1.00 82.06 326 LEU A CA 1
ATOM 2521 C C . LEU A 1 326 ? -3.169 3.588 -17.198 1.00 82.06 326 LEU A C 1
ATOM 2523 O O . LEU A 1 326 ? -2.536 3.229 -18.188 1.00 82.06 326 LEU A O 1
ATOM 2527 N N . VAL A 1 327 ? -3.342 4.877 -16.888 1.00 88.12 327 VAL A N 1
ATOM 2528 C CA . VAL A 1 327 ? -2.753 5.962 -17.683 1.00 88.12 327 VAL A CA 1
ATOM 2529 C C . VAL A 1 327 ? -1.235 5.847 -17.695 1.00 88.12 327 VAL A C 1
ATOM 2531 O O . VAL A 1 327 ? -0.647 5.979 -18.762 1.00 88.12 327 VAL A O 1
ATOM 2534 N N . GLY A 1 328 ? -0.594 5.554 -16.563 1.00 86.50 328 GLY A N 1
ATOM 2535 C CA . GLY A 1 328 ? 0.856 5.383 -16.520 1.00 86.50 328 GLY A CA 1
ATOM 2536 C C . GLY A 1 328 ? 1.360 4.201 -17.347 1.00 86.50 328 GLY A C 1
ATOM 2537 O O . GLY A 1 328 ? 2.302 4.366 -18.118 1.00 86.50 328 GLY A O 1
ATOM 2538 N N . ILE A 1 329 ? 0.701 3.042 -17.250 1.00 83.50 329 ILE A N 1
ATOM 2539 C CA . ILE A 1 329 ? 1.009 1.853 -18.063 1.00 83.50 329 ILE A CA 1
ATOM 2540 C C . ILE A 1 329 ? 0.920 2.193 -19.554 1.00 83.50 329 ILE A C 1
ATOM 2542 O O . ILE A 1 329 ? 1.874 1.988 -20.303 1.00 83.50 329 ILE A O 1
ATOM 2546 N N . VAL A 1 330 ? -0.211 2.769 -19.975 1.00 86.38 330 VAL A N 1
ATOM 2547 C CA . VAL A 1 330 ? -0.450 3.152 -21.373 1.00 86.38 330 VAL A CA 1
ATOM 2548 C C . VAL A 1 330 ? 0.551 4.213 -21.830 1.00 86.38 330 VAL A C 1
ATO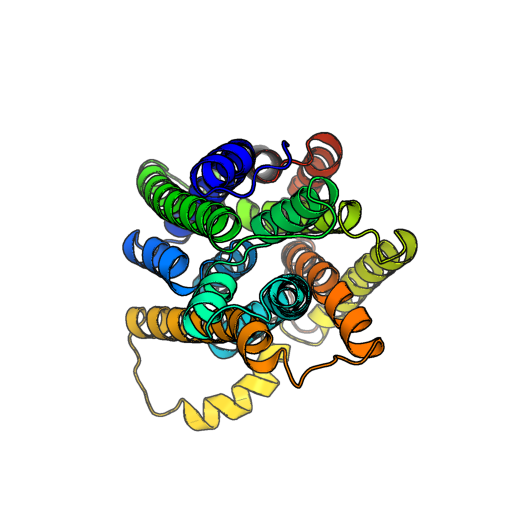M 2550 O O . VAL A 1 330 ? 1.051 4.140 -22.948 1.00 86.38 330 VAL A O 1
ATOM 2553 N N . SER A 1 331 ? 0.892 5.169 -20.966 1.00 89.31 331 SER A N 1
ATOM 2554 C CA . SER A 1 331 ? 1.858 6.222 -21.286 1.00 89.31 331 SER A CA 1
ATOM 2555 C C . SER A 1 331 ? 3.247 5.648 -21.538 1.00 89.31 331 SER A C 1
ATOM 2557 O O . SER A 1 331 ? 3.862 6.004 -22.539 1.00 89.31 331 SER A O 1
ATOM 2559 N N . LEU A 1 332 ? 3.727 4.723 -20.695 1.00 87.12 332 LEU A N 1
ATOM 2560 C CA . LEU A 1 332 ? 5.010 4.063 -20.946 1.00 87.12 332 LEU A CA 1
ATOM 2561 C C . LEU A 1 332 ? 4.959 3.228 -22.231 1.00 87.12 332 LEU A C 1
ATOM 2563 O O . LEU A 1 332 ? 5.897 3.290 -23.022 1.00 87.12 332 LEU A O 1
ATOM 2567 N N . ALA A 1 333 ? 3.871 2.490 -22.467 1.00 84.75 333 ALA A N 1
ATOM 2568 C CA . ALA A 1 333 ? 3.711 1.703 -23.688 1.00 84.75 333 ALA A CA 1
ATOM 2569 C C . ALA A 1 333 ? 3.794 2.583 -24.950 1.00 84.75 333 ALA A C 1
ATOM 2571 O O . ALA A 1 333 ? 4.480 2.228 -25.906 1.00 84.75 333 ALA A O 1
ATOM 2572 N N . ILE A 1 334 ? 3.158 3.762 -24.939 1.00 86.81 334 ILE A N 1
ATOM 2573 C CA . ILE A 1 334 ? 3.232 4.738 -26.037 1.00 86.81 334 ILE A CA 1
ATOM 2574 C C . ILE A 1 334 ? 4.655 5.284 -26.192 1.00 86.81 334 ILE A C 1
ATOM 2576 O O . ILE A 1 334 ? 5.164 5.325 -27.308 1.00 86.81 334 ILE A O 1
ATOM 2580 N N . VAL A 1 335 ? 5.308 5.686 -25.095 1.00 86.69 335 VAL A N 1
ATOM 2581 C CA . VAL A 1 335 ? 6.682 6.219 -25.123 1.00 86.69 335 VAL A CA 1
ATOM 2582 C C . VAL A 1 335 ? 7.651 5.197 -25.717 1.00 86.69 335 VAL A C 1
ATOM 2584 O O . VAL A 1 335 ? 8.444 5.540 -26.591 1.00 86.69 335 VAL A O 1
ATOM 2587 N N . GLN A 1 336 ? 7.543 3.932 -25.307 1.00 82.06 336 GLN A N 1
ATOM 2588 C CA . GLN A 1 336 ? 8.330 2.844 -25.880 1.00 82.06 336 GLN A CA 1
ATOM 2589 C C . GLN A 1 336 ? 8.015 2.656 -27.366 1.00 82.06 336 GLN A C 1
ATOM 2591 O O . GLN A 1 336 ? 8.930 2.562 -28.175 1.00 82.06 336 GLN A O 1
ATOM 2596 N N . LEU A 1 337 ? 6.740 2.648 -27.755 1.00 82.50 337 LEU A N 1
ATOM 2597 C CA . LEU A 1 337 ? 6.371 2.463 -29.155 1.00 82.50 337 LEU A CA 1
ATOM 2598 C C . LEU A 1 337 ? 6.967 3.567 -30.035 1.00 82.50 337 LEU A C 1
ATOM 2600 O O . LEU A 1 337 ? 7.591 3.251 -31.035 1.00 82.50 337 LEU A O 1
ATOM 2604 N N . VAL A 1 338 ? 6.871 4.832 -29.619 1.00 82.62 338 VAL A N 1
ATOM 2605 C CA . VAL A 1 338 ? 7.403 5.982 -30.369 1.00 82.62 338 VAL A CA 1
ATOM 2606 C C . VAL A 1 338 ? 8.934 5.971 -30.452 1.00 82.62 338 VAL A C 1
ATOM 2608 O O . VAL A 1 338 ? 9.478 6.246 -31.517 1.00 82.62 338 VAL A O 1
ATOM 2611 N N . LEU A 1 339 ? 9.635 5.646 -29.359 1.00 72.25 339 LEU A N 1
ATOM 2612 C CA . LEU A 1 339 ? 11.104 5.680 -29.310 1.00 72.25 339 LEU A CA 1
ATOM 2613 C C . LEU A 1 339 ? 11.777 4.468 -29.970 1.00 72.25 339 LEU A C 1
ATOM 2615 O O . LEU A 1 339 ? 12.899 4.599 -30.444 1.00 72.25 339 LEU A O 1
ATOM 2619 N N . TYR A 1 340 ? 11.128 3.299 -30.003 1.00 65.19 340 TYR A N 1
ATOM 2620 C CA . TYR A 1 340 ? 11.685 2.088 -30.626 1.00 65.19 340 TYR A CA 1
ATOM 2621 C C . TYR A 1 340 ? 11.330 1.936 -32.115 1.00 65.19 340 TYR A C 1
ATOM 2623 O O . TYR A 1 340 ? 11.922 1.094 -32.788 1.00 65.19 340 TYR A O 1
ATOM 2631 N N . THR A 1 341 ? 10.381 2.718 -32.643 1.00 55.66 341 THR A N 1
ATOM 2632 C CA . THR A 1 341 ? 10.070 2.764 -34.087 1.00 55.66 341 THR A CA 1
ATOM 2633 C C . THR A 1 341 ? 10.729 3.933 -34.830 1.00 55.66 341 THR A C 1
ATOM 2635 O O . THR A 1 341 ? 10.480 4.084 -36.025 1.00 55.66 341 THR A O 1
ATOM 2638 N N . GLY A 1 342 ? 11.499 4.773 -34.130 1.00 42.62 342 GLY A N 1
ATOM 2639 C CA . GLY A 1 342 ? 12.131 5.991 -34.655 1.00 42.62 342 GLY A CA 1
ATOM 2640 C C . GLY A 1 342 ? 13.582 5.816 -35.070 1.00 42.62 342 GLY A C 1
ATOM 2641 O O . GLY A 1 342 ? 14.293 5.030 -34.404 1.00 42.62 342 GLY A O 1
#

Sequence (342 aa):
MNSELTFKQGLRDTLPTVFGYIGIGLAFGMIGHAANFSVLIVFLLSLIVYAGSAQFIMITLLADKSPILSIILSVFLVNSRMILMSMTTASYFKKESLLKNIFLGTLLTDESFALGMNKQNYTGGKLSFPWFNAANLLSYMVWNVATVVGALLGNLLTDPRKLGLGFAVIAMFIGLLYLQLISDKSLGKLLQLIMIGITFVLFYFGLMIIPSNLLVLFVTLIVCAVGVGLNVSSFEFTLLTILGCGLVTWLSRVLPFILLKKMTLSKLLVEYLSFVPIVIMSALWVSNLFVQHLGHFPSVDWNNLWASIPTVIAAILTKNLLLIVLVGIVSLAIVQLVLYTG

Foldseek 3Di:
DAQDQALVVLLVLLVVVLVQLLLLLLLLLLLLVLLVHDLVLLLLLLQQLVASLLSLLLSVCLSVVADLVVSLVLLLLQLLLLLVLLLVVLVQVVPPDLVLLLLLLLLDYPVLSVSQVVNCVNNVNHHDSSSSSSSSVSSSVSSSVSSSNSNVVSVVDPRLVLLLSVCLSLLLLLLQLLLLLVPDPVDDSVVLVVLLVVLLVCLQVCLQAAPPNRVVVVVVVVCVVVPPPDPQDSVNSSVVSSNSSSVSSSCSRRVSNNCSVPDDDDPVVVVVSSNSNNSSSSNVNSVQQFDGDYNDGTDGPPLSVQLVVQLNVCSVPPSRSSSSSSSSSNRSSVSCVVVVVD

Organism: NCBI:txid2592653

Secondary structure (DSSP, 8-state):
--S---HHHHHHHHHHHHHHHHHHHHHHHHHHHHTT--HHHHHHIIIII--HHHHHHHHHHHHTT--HHHHHHHHHHHHTHHHHHHHHHHGGGTTS-HHHHHHHHHT--HHHHHHHHHHGGGTTS---HHHHHHHHHHHHHHHHHHHHHHHHHHTT-S-TTTTTGGGHHHHHHHHHHHHHHHH--SS-HHHHHHHHHHHHHHHHHHHHHS-TTHHHHHHHHHHHHHHTT----HHHHHHHHHHHHHHHHHHHHHHHHHHTTT----HHHHHHHHHHHHHHHHHHHHTTTEE--TTSPPEE-HHHHHHHHHHHHHHHHH--HHHHHHHHHHHHHHHHHHHH--

pLDDT: mean 77.32, std 13.5, range [38.91, 96.31]